Protein AF-A0A834C844-F1 (afdb_monomer)

Organism: Oryzias melastigma (NCBI:txid30732)

Structure (mmCIF, N/CA/C/O backbone):
data_AF-A0A834C844-F1
#
_entry.id   AF-A0A834C844-F1
#
loop_
_atom_site.group_PDB
_atom_site.id
_atom_site.type_symbol
_atom_site.label_atom_id
_atom_site.label_alt_id
_atom_site.label_comp_id
_atom_site.label_asym_id
_atom_site.label_entity_id
_atom_site.label_seq_id
_atom_site.pdbx_PDB_ins_code
_atom_site.Cartn_x
_atom_site.Cartn_y
_atom_site.Cartn_z
_atom_site.occupancy
_atom_site.B_iso_or_equiv
_atom_site.auth_seq_id
_atom_site.auth_comp_id
_atom_site.auth_asym_id
_atom_site.auth_atom_id
_atom_site.pdbx_PDB_model_num
ATOM 1 N N . MET A 1 1 ? -23.626 42.041 -40.140 1.00 34.84 1 MET A N 1
ATOM 2 C CA . MET A 1 1 ? -23.064 42.272 -38.793 1.00 34.84 1 MET A CA 1
ATOM 3 C C . MET A 1 1 ? -22.886 40.916 -38.136 1.00 34.84 1 MET A C 1
ATOM 5 O O . MET A 1 1 ? -23.867 40.311 -37.733 1.00 34.84 1 MET A O 1
ATOM 9 N N . LEU A 1 2 ? -21.657 40.404 -38.164 1.00 32.06 2 LEU A N 1
ATOM 10 C CA . LEU A 1 2 ? -21.242 39.168 -37.503 1.00 32.06 2 LEU A CA 1
ATOM 11 C C . LEU A 1 2 ? -20.746 39.544 -36.106 1.00 32.06 2 LEU A C 1
ATOM 13 O O . LEU A 1 2 ? -19.844 40.370 -35.993 1.00 32.06 2 LEU A O 1
ATOM 17 N N . VAL A 1 3 ? -21.334 38.960 -35.065 1.00 35.41 3 VAL A N 1
ATOM 18 C CA . VAL A 1 3 ? -20.796 39.012 -33.702 1.00 35.41 3 VAL A CA 1
ATOM 19 C C . VAL A 1 3 ? -20.240 37.621 -33.420 1.00 35.41 3 VAL A C 1
ATOM 21 O O . VAL A 1 3 ? -20.995 36.687 -33.170 1.00 35.41 3 VAL A O 1
ATOM 24 N N . PHE A 1 4 ? -18.922 37.469 -33.543 1.00 38.69 4 PHE A N 1
ATOM 25 C CA . PHE A 1 4 ? -18.212 36.265 -33.119 1.00 38.69 4 PHE A CA 1
ATOM 26 C C . PHE A 1 4 ? -17.934 36.368 -31.618 1.00 38.69 4 PHE A C 1
ATOM 28 O O . PHE A 1 4 ? -17.169 37.227 -31.183 1.00 38.69 4 PHE A O 1
ATOM 35 N N . GLY A 1 5 ? -18.569 35.497 -30.834 1.00 31.59 5 GLY A N 1
ATOM 36 C CA . GLY A 1 5 ? -18.221 35.264 -29.438 1.00 31.59 5 GLY A CA 1
ATOM 37 C C . GLY A 1 5 ? -16.927 34.460 -29.356 1.00 31.59 5 GLY A C 1
ATOM 38 O O . GLY A 1 5 ? -16.853 33.340 -29.855 1.00 31.59 5 GLY A O 1
ATOM 39 N N . TRP A 1 6 ? -15.902 35.046 -28.746 1.00 39.94 6 TRP A N 1
ATOM 40 C CA . TRP A 1 6 ? -14.700 34.337 -28.328 1.00 39.94 6 TRP A CA 1
ATOM 41 C C . TRP A 1 6 ? -14.975 33.653 -26.991 1.00 39.94 6 TRP A C 1
ATOM 43 O O . TRP A 1 6 ? -15.213 34.311 -25.983 1.00 39.94 6 TRP A O 1
ATOM 53 N N . GLY A 1 7 ? -14.949 32.328 -26.998 1.00 36.12 7 GLY A N 1
ATOM 54 C CA . GLY A 1 7 ? -15.093 31.499 -25.811 1.00 36.12 7 GLY A CA 1
ATOM 55 C C . GLY A 1 7 ? -14.538 30.116 -26.101 1.00 36.12 7 GLY A C 1
ATOM 56 O O . GLY A 1 7 ? -15.297 29.167 -26.247 1.00 36.12 7 GLY A O 1
ATOM 57 N N . LEU A 1 8 ? -13.217 30.017 -26.252 1.00 39.03 8 LEU A N 1
ATOM 58 C CA . LEU A 1 8 ? -12.520 28.743 -26.393 1.00 39.03 8 LEU A CA 1
ATOM 59 C C . LEU A 1 8 ? -11.331 28.696 -25.430 1.00 39.03 8 LEU A C 1
ATOM 61 O O . LEU A 1 8 ? -10.330 29.384 -25.603 1.00 39.03 8 LEU A O 1
ATOM 65 N N . PHE A 1 9 ? -11.514 27.842 -24.422 1.00 38.78 9 PHE A N 1
ATOM 66 C CA . PHE A 1 9 ? -10.542 26.843 -23.984 1.00 38.78 9 PHE A CA 1
ATOM 67 C C . PHE A 1 9 ? -9.168 27.342 -23.530 1.00 38.78 9 PHE A C 1
ATOM 69 O O . PHE A 1 9 ? -8.170 27.199 -24.225 1.00 38.78 9 PHE A O 1
ATOM 76 N N . TRP A 1 10 ? -9.108 27.816 -22.287 1.00 30.53 10 TRP A N 1
ATOM 77 C CA . TRP A 1 10 ? -7.884 27.792 -21.484 1.00 30.53 10 TRP A CA 1
ATOM 78 C C . TRP A 1 10 ? -8.144 26.938 -20.232 1.00 30.53 10 TRP A C 1
ATOM 80 O O . TRP A 1 10 ? -8.293 27.452 -19.128 1.00 30.53 10 TRP A O 1
ATOM 90 N N . MET A 1 11 ? -8.261 25.615 -20.407 1.00 29.19 11 MET A N 1
ATOM 91 C CA . MET A 1 11 ? -7.995 24.677 -19.311 1.00 29.19 11 MET A CA 1
ATOM 92 C C . MET A 1 11 ? -6.486 24.448 -19.288 1.00 29.19 11 MET A C 1
ATOM 94 O O . MET A 1 11 ? -5.955 23.646 -20.051 1.00 29.19 11 MET A O 1
ATOM 98 N N . PHE A 1 12 ? -5.791 25.185 -18.427 1.00 33.16 12 PHE A N 1
ATOM 99 C CA . PHE A 1 12 ? -4.442 24.819 -18.028 1.00 33.16 12 PHE A CA 1
ATOM 100 C C . PHE A 1 12 ? -4.518 23.534 -17.199 1.00 33.16 12 PHE A C 1
ATOM 102 O O . PHE A 1 12 ? -4.942 23.556 -16.044 1.00 33.16 12 PHE A O 1
ATOM 109 N N . LEU A 1 13 ? -4.101 22.414 -17.791 1.00 31.53 13 LEU A N 1
ATOM 110 C CA . LEU A 1 13 ? -3.607 21.263 -17.043 1.00 31.53 13 LEU A CA 1
ATOM 111 C C . LEU A 1 13 ? -2.372 21.734 -16.270 1.00 31.53 13 LEU A C 1
ATOM 113 O O . LEU A 1 13 ? -1.297 21.925 -16.836 1.00 31.53 13 LEU A O 1
ATOM 117 N N . SER A 1 14 ? -2.549 21.999 -14.977 1.00 28.59 14 SER A N 1
ATOM 118 C CA . SER A 1 14 ? -1.434 22.224 -14.067 1.00 28.59 14 SER A CA 1
ATOM 119 C C . SER A 1 14 ? -0.718 20.888 -13.877 1.00 28.59 14 SER A C 1
ATOM 121 O O . SER A 1 14 ? -1.161 20.035 -13.115 1.00 28.59 14 SER A O 1
ATOM 123 N N . LEU A 1 15 ? 0.364 20.682 -14.627 1.00 30.69 15 LEU A N 1
ATOM 124 C CA . LEU A 1 15 ? 1.327 19.613 -14.383 1.00 30.69 15 LEU A CA 1
ATOM 125 C C . LEU A 1 15 ? 2.107 19.980 -13.116 1.00 30.69 15 LEU A C 1
ATOM 127 O O . LEU A 1 15 ? 3.113 20.688 -13.167 1.00 30.69 15 LEU A O 1
ATOM 131 N N . THR A 1 16 ? 1.605 19.571 -11.953 1.00 35.84 16 THR A N 1
ATOM 132 C CA . THR A 1 16 ? 2.298 19.797 -10.683 1.00 35.84 16 THR A CA 1
ATOM 133 C C . THR A 1 16 ? 3.370 18.734 -10.486 1.00 35.84 16 THR A C 1
ATOM 135 O O . THR A 1 16 ? 3.067 17.558 -10.296 1.00 35.84 16 THR A O 1
ATOM 138 N N . LYS A 1 17 ? 4.635 19.159 -10.526 1.00 29.92 17 LYS A N 1
ATOM 139 C CA . LYS A 1 17 ? 5.808 18.332 -10.230 1.00 29.92 17 LYS A CA 1
ATOM 140 C C . LYS A 1 17 ? 5.919 18.158 -8.714 1.00 29.92 17 LYS A C 1
ATOM 142 O O . LYS A 1 17 ? 6.165 19.125 -8.004 1.00 29.92 17 LYS A O 1
ATOM 147 N N . SER A 1 18 ? 5.734 16.942 -8.214 1.00 38.12 18 SER A N 1
ATOM 148 C CA . SER A 1 18 ? 5.853 16.624 -6.790 1.00 38.12 18 SER A CA 1
ATOM 149 C C . SER A 1 18 ? 7.243 16.045 -6.495 1.00 38.12 18 SER A C 1
ATOM 151 O O . SER A 1 18 ? 7.538 14.930 -6.917 1.00 38.12 18 SER A O 1
ATOM 153 N N . GLY A 1 19 ? 8.102 16.771 -5.769 1.00 30.16 19 GLY A N 1
ATOM 154 C CA . GLY A 1 19 ? 9.374 16.245 -5.248 1.00 30.16 19 GLY A CA 1
ATOM 155 C C . GLY A 1 19 ? 9.212 15.796 -3.797 1.00 30.16 19 GLY A C 1
ATOM 156 O O . GLY A 1 19 ? 8.871 16.631 -2.968 1.00 30.16 19 GLY A O 1
ATOM 157 N N . TRP A 1 20 ? 9.397 14.503 -3.503 1.00 43.25 20 TRP A N 1
ATOM 158 C CA . TRP A 1 20 ? 9.151 13.893 -2.183 1.00 43.25 20 TRP A CA 1
ATOM 159 C C . TRP A 1 20 ? 10.211 12.846 -1.841 1.00 43.25 20 TRP A C 1
ATOM 161 O O . TRP A 1 20 ? 10.722 12.173 -2.733 1.00 43.25 20 TRP A O 1
ATOM 171 N N . SE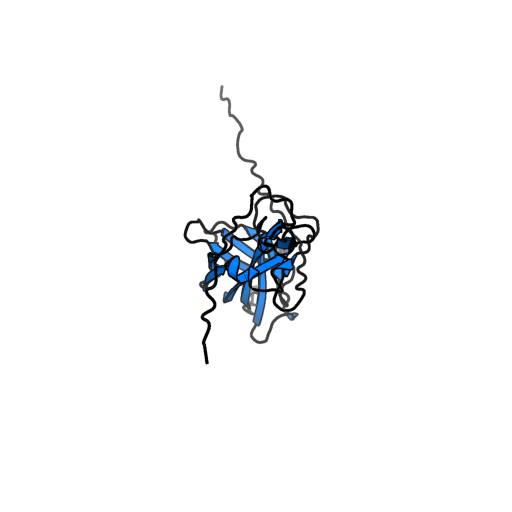R A 1 21 ? 10.506 12.679 -0.548 1.00 40.66 21 SER A N 1
ATOM 172 C CA . SER A 1 21 ? 11.433 11.667 -0.025 1.00 40.66 21 SER A CA 1
ATOM 173 C C . SER A 1 21 ? 10.688 10.658 0.855 1.00 40.66 21 SER A C 1
ATOM 175 O O . SER A 1 21 ? 9.845 11.045 1.665 1.00 40.66 21 SER A O 1
ATOM 177 N N . VAL A 1 22 ? 10.994 9.365 0.704 1.00 45.28 22 VAL A N 1
ATOM 178 C CA . VAL A 1 22 ? 10.437 8.275 1.524 1.00 45.28 22 VAL A CA 1
ATOM 179 C C . VAL A 1 22 ? 11.516 7.773 2.475 1.00 45.28 22 VAL A C 1
ATOM 181 O O . VAL A 1 22 ? 12.526 7.225 2.038 1.00 45.28 22 VAL A O 1
ATOM 184 N N . GLU A 1 23 ? 11.280 7.903 3.779 1.00 42.94 23 GLU A N 1
ATOM 185 C CA . GLU A 1 23 ? 12.082 7.231 4.800 1.00 42.94 23 GLU A CA 1
ATOM 186 C C . GLU A 1 23 ? 11.337 5.980 5.277 1.00 42.94 23 GLU A C 1
ATOM 188 O O . GLU A 1 23 ? 10.377 6.038 6.047 1.00 42.94 23 GLU A O 1
ATOM 193 N N . VAL A 1 24 ? 11.780 4.814 4.806 1.00 41.28 24 VAL A N 1
ATOM 194 C CA . VAL A 1 24 ? 11.286 3.525 5.301 1.00 41.28 24 VAL A CA 1
ATOM 195 C C . VAL A 1 24 ? 11.918 3.278 6.671 1.00 41.28 24 VAL A C 1
ATOM 197 O O . VAL A 1 24 ? 13.094 2.925 6.755 1.00 41.28 24 VAL A O 1
ATOM 200 N N . SER A 1 25 ? 11.157 3.482 7.748 1.00 38.12 25 SER A N 1
ATOM 201 C CA . SER A 1 25 ? 11.620 3.222 9.116 1.00 38.12 25 SER A CA 1
ATOM 202 C C . SER A 1 25 ? 10.910 2.020 9.736 1.00 38.12 25 SER A C 1
ATOM 204 O O . SER A 1 25 ? 9.695 1.886 9.641 1.00 38.12 25 SER A O 1
ATOM 206 N N . ASP A 1 26 ? 11.727 1.185 10.379 1.00 41.09 26 ASP A N 1
ATOM 207 C CA . ASP A 1 26 ? 11.488 -0.164 10.894 1.00 41.09 26 ASP A CA 1
ATOM 208 C C . ASP A 1 26 ? 11.025 -1.199 9.859 1.00 41.09 26 ASP A C 1
ATOM 210 O O . ASP A 1 26 ? 9.971 -1.108 9.232 1.00 41.09 26 ASP A O 1
ATOM 214 N N . LYS A 1 27 ? 11.857 -2.233 9.686 1.00 48.88 27 LYS A N 1
ATOM 215 C CA . LYS A 1 27 ? 11.656 -3.321 8.724 1.00 48.88 27 LYS A CA 1
ATOM 216 C C . LYS A 1 27 ? 10.260 -3.945 8.900 1.00 48.88 27 LYS A C 1
ATOM 218 O O . LYS A 1 27 ? 10.063 -4.772 9.783 1.00 48.88 27 LYS A O 1
ATOM 223 N N . ASN A 1 28 ? 9.359 -3.586 7.983 1.00 56.66 28 ASN A N 1
ATOM 224 C CA . ASN A 1 28 ? 8.125 -4.267 7.561 1.00 56.66 28 ASN A CA 1
ATOM 225 C C . ASN A 1 28 ? 6.769 -3.845 8.146 1.00 56.66 28 ASN A C 1
ATOM 227 O O . ASN A 1 28 ? 5.777 -4.389 7.668 1.00 56.66 28 ASN A O 1
ATOM 231 N N . GLU A 1 29 ? 6.654 -2.905 9.088 1.00 70.94 29 GLU A N 1
ATOM 232 C CA . GLU A 1 29 ? 5.346 -2.696 9.750 1.00 70.94 29 GLU A CA 1
ATOM 233 C C . GLU A 1 29 ? 4.621 -1.397 9.368 1.00 70.94 29 GLU A C 1
ATOM 235 O O . GLU A 1 29 ? 3.418 -1.432 9.113 1.00 70.94 29 GLU A O 1
ATOM 240 N N . VAL A 1 30 ? 5.322 -0.261 9.289 1.00 81.50 30 VAL A N 1
ATOM 241 C CA . VAL A 1 30 ? 4.714 1.048 8.991 1.00 81.50 30 VAL A CA 1
ATOM 242 C C . VAL A 1 30 ? 5.615 1.839 8.050 1.00 81.50 30 VAL A C 1
ATOM 244 O O . VAL A 1 30 ? 6.832 1.839 8.205 1.00 81.50 30 VAL A O 1
ATOM 247 N N . ILE A 1 31 ? 5.024 2.533 7.080 1.00 84.88 31 ILE A N 1
ATOM 248 C CA . ILE A 1 31 ? 5.741 3.449 6.188 1.00 84.88 31 ILE A CA 1
ATOM 249 C C . ILE A 1 31 ? 5.526 4.878 6.681 1.00 84.88 31 ILE A C 1
ATOM 251 O O . ILE A 1 31 ? 4.389 5.319 6.843 1.00 84.88 31 ILE A O 1
ATOM 255 N N . TRP A 1 32 ? 6.613 5.614 6.897 1.00 82.50 32 TRP A N 1
ATOM 256 C CA . TRP A 1 32 ? 6.546 7.027 7.254 1.00 82.50 32 TRP A CA 1
ATOM 257 C C . TRP A 1 32 ? 6.705 7.889 6.008 1.00 82.50 32 TRP A C 1
ATOM 259 O O . TRP A 1 32 ? 7.713 7.822 5.305 1.00 82.50 32 TRP A O 1
ATOM 269 N N . LEU A 1 33 ? 5.695 8.709 5.739 1.00 78.31 33 LEU A N 1
ATOM 270 C CA . LEU A 1 33 ? 5.693 9.647 4.626 1.00 78.31 33 LEU A CA 1
ATOM 271 C C . LEU A 1 33 ? 6.141 11.018 5.143 1.00 78.31 33 LEU A C 1
ATOM 273 O O . LEU A 1 33 ? 5.549 11.564 6.078 1.00 78.31 33 LEU A O 1
ATOM 277 N N . GLN A 1 34 ? 7.205 11.569 4.553 1.00 68.62 34 GLN A N 1
ATOM 278 C CA . GLN A 1 34 ? 7.660 12.928 4.836 1.00 68.62 34 GLN A CA 1
ATOM 279 C C . GLN A 1 34 ? 7.150 13.876 3.757 1.00 68.62 34 GLN A C 1
ATOM 281 O O . GLN A 1 34 ? 7.417 13.699 2.572 1.00 68.62 34 GLN A O 1
ATOM 286 N N . ASN A 1 35 ? 6.419 14.896 4.196 1.00 58.12 35 ASN A N 1
ATOM 287 C CA . ASN A 1 35 ? 5.902 15.938 3.330 1.00 58.12 35 ASN A CA 1
ATOM 288 C C . ASN A 1 35 ? 6.940 17.043 3.151 1.00 58.12 35 ASN A C 1
ATOM 290 O O . ASN A 1 35 ? 7.283 17.754 4.097 1.00 58.12 35 ASN A O 1
ATOM 294 N N . THR A 1 36 ? 7.454 17.180 1.937 1.00 46.97 36 THR A N 1
ATOM 295 C CA . THR A 1 36 ? 8.332 18.274 1.522 1.00 46.97 36 THR A CA 1
ATOM 296 C C . THR A 1 36 ? 7.486 19.383 0.908 1.00 46.97 36 THR A C 1
ATOM 298 O O . THR A 1 36 ? 7.488 19.537 -0.299 1.00 46.97 36 THR A O 1
ATOM 301 N N . ASN A 1 37 ? 6.741 20.111 1.748 1.00 40.62 37 ASN A N 1
ATOM 302 C CA . ASN A 1 37 ? 6.076 21.420 1.560 1.00 40.62 37 ASN A CA 1
ATOM 303 C C . ASN A 1 37 ? 5.337 21.784 0.243 1.00 40.62 37 ASN A C 1
ATOM 305 O O . ASN A 1 37 ? 4.718 22.842 0.216 1.00 40.62 37 ASN A O 1
ATOM 309 N N . ASP A 1 38 ? 5.287 20.934 -0.780 1.00 41.88 38 ASP A N 1
ATOM 310 C CA . ASP A 1 38 ? 4.754 21.245 -2.113 1.00 41.88 38 ASP A CA 1
ATOM 311 C C . ASP A 1 38 ? 3.723 20.191 -2.583 1.00 41.88 38 ASP A C 1
ATOM 313 O O . ASP A 1 38 ? 3.673 19.801 -3.751 1.00 41.88 38 ASP A O 1
ATOM 317 N N . ALA A 1 39 ? 2.872 19.700 -1.672 1.00 40.97 39 ALA A N 1
ATOM 318 C CA . ALA A 1 39 ? 1.704 18.885 -2.033 1.00 40.97 39 ALA A CA 1
ATOM 319 C C . ALA A 1 39 ? 0.533 19.762 -2.480 1.00 40.97 39 ALA A C 1
ATOM 321 O O . ALA A 1 39 ? 0.103 20.618 -1.700 1.00 40.97 39 ALA A O 1
ATOM 322 N N . PRO A 1 40 ? -0.090 19.503 -3.642 1.00 39.06 40 PRO A N 1
ATOM 323 C CA . PRO A 1 40 ? -1.399 20.061 -3.928 1.00 39.06 40 PRO A CA 1
ATOM 324 C C . PRO A 1 40 ? -2.411 19.488 -2.931 1.00 39.06 40 PRO A C 1
ATOM 326 O O . PRO A 1 40 ? -2.577 18.277 -2.808 1.00 39.06 40 PRO A O 1
ATOM 329 N N . THR A 1 41 ? -3.136 20.366 -2.246 1.00 36.97 41 THR A N 1
ATOM 330 C CA . THR A 1 41 ? -4.272 20.088 -1.349 1.00 36.97 41 THR A CA 1
ATOM 331 C C . THR A 1 41 ? -5.531 19.622 -2.104 1.00 36.97 41 THR A C 1
ATOM 333 O O . THR A 1 41 ? -6.658 19.957 -1.746 1.00 36.97 41 THR A O 1
ATOM 336 N N . GLY A 1 42 ? -5.351 18.841 -3.170 1.00 37.72 42 GLY A N 1
ATOM 337 C CA . GLY A 1 42 ? -6.415 18.253 -3.975 1.00 37.72 42 GLY A CA 1
ATOM 338 C C . GLY A 1 42 ? -6.535 16.752 -3.733 1.00 37.72 42 GLY A C 1
ATOM 339 O O . GLY A 1 42 ? -5.572 16.092 -3.368 1.00 37.72 42 GLY A O 1
ATOM 340 N N . SER A 1 43 ? -7.726 16.210 -3.967 1.00 42.62 43 SER A N 1
ATOM 341 C CA . SER A 1 43 ? -8.138 14.798 -3.866 1.00 42.62 43 SER A CA 1
ATOM 342 C C . SER A 1 43 ? -7.328 13.779 -4.710 1.00 42.62 43 SER A C 1
ATOM 344 O O . SER A 1 43 ? -7.805 12.669 -4.945 1.00 42.62 43 SER A O 1
ATOM 346 N N . ALA A 1 44 ? -6.146 14.130 -5.215 1.00 59.69 44 ALA A N 1
ATOM 347 C CA . ALA A 1 44 ? -5.347 13.273 -6.079 1.00 59.69 44 ALA A CA 1
ATOM 348 C C . ALA A 1 44 ? -4.503 12.292 -5.252 1.00 59.69 44 ALA A C 1
ATOM 350 O O . ALA A 1 44 ? -3.855 12.665 -4.275 1.00 59.69 44 ALA A O 1
ATOM 351 N N . ALA A 1 45 ? -4.508 11.026 -5.661 1.00 69.00 45 ALA A N 1
ATOM 352 C CA . ALA A 1 45 ? -3.633 10.001 -5.111 1.00 69.00 45 ALA A CA 1
ATOM 353 C C . ALA A 1 45 ? -2.165 10.380 -5.351 1.00 69.00 45 ALA A C 1
ATOM 355 O O . ALA A 1 45 ? -1.773 10.582 -6.503 1.00 69.00 45 ALA A O 1
ATOM 356 N N . VAL A 1 46 ? -1.345 10.426 -4.302 1.00 75.50 46 VAL A N 1
ATOM 357 C CA . VAL A 1 46 ? 0.095 10.696 -4.432 1.00 75.50 46 VAL A CA 1
ATOM 358 C C . VAL A 1 46 ? 0.826 9.372 -4.637 1.00 75.50 46 VAL A C 1
ATOM 360 O O . VAL A 1 46 ? 0.564 8.412 -3.910 1.00 75.50 46 VAL A O 1
ATOM 363 N N . LEU A 1 47 ? 1.708 9.314 -5.641 1.00 80.06 47 LEU A N 1
ATOM 364 C CA . LEU A 1 47 ? 2.604 8.182 -5.889 1.00 80.06 47 LEU A CA 1
ATOM 365 C C . LEU A 1 47 ? 4.033 8.585 -5.523 1.00 80.06 47 LEU A C 1
ATOM 367 O O . LEU A 1 47 ? 4.572 9.535 -6.086 1.00 80.06 47 LEU A O 1
ATOM 371 N N . TRP A 1 48 ? 4.650 7.829 -4.623 1.00 81.44 48 TRP A N 1
ATOM 372 C CA . TRP A 1 48 ? 6.087 7.879 -4.369 1.00 81.44 48 TRP A CA 1
ATOM 373 C C . TRP A 1 48 ? 6.766 6.715 -5.058 1.00 81.44 48 TRP A C 1
ATOM 375 O O . TRP A 1 48 ? 6.195 5.629 -5.115 1.00 81.44 48 TRP A O 1
ATOM 385 N N . CYS A 1 49 ? 7.988 6.920 -5.530 1.00 85.06 49 CYS A N 1
ATOM 386 C CA . CYS A 1 49 ? 8.782 5.870 -6.144 1.00 85.06 49 CYS A CA 1
ATOM 387 C C . CYS A 1 49 ? 10.258 6.007 -5.773 1.00 85.06 49 CYS A C 1
ATOM 389 O O . CYS A 1 49 ? 10.791 7.110 -5.655 1.00 85.06 49 CYS A O 1
ATOM 391 N N . SER A 1 50 ? 10.915 4.872 -5.557 1.00 85.06 50 SER A N 1
ATOM 392 C CA . SER A 1 50 ? 12.337 4.794 -5.243 1.00 85.06 50 SER A CA 1
ATOM 393 C C . SER A 1 50 ? 12.940 3.496 -5.775 1.00 85.06 50 SER A C 1
ATOM 395 O O . SER A 1 50 ? 12.257 2.485 -5.930 1.00 85.06 50 SER A O 1
ATOM 397 N N . GLY A 1 51 ? 14.235 3.521 -6.064 1.00 84.81 51 GLY A N 1
ATOM 398 C CA . GLY A 1 51 ? 15.004 2.337 -6.428 1.00 84.81 51 GLY A CA 1
ATOM 399 C C . GLY A 1 51 ? 16.459 2.700 -6.721 1.00 84.81 51 GLY A C 1
ATOM 400 O O . GLY A 1 51 ? 16.769 3.871 -6.943 1.00 84.81 51 GLY A O 1
ATOM 401 N N . PRO A 1 52 ? 17.378 1.723 -6.694 1.00 81.19 52 PRO A N 1
ATOM 402 C CA . PRO A 1 52 ? 18.815 1.980 -6.769 1.00 81.19 52 PRO A CA 1
ATOM 403 C C . PRO A 1 52 ? 19.260 2.530 -8.131 1.00 81.19 52 PRO A C 1
ATOM 405 O O . PRO A 1 52 ? 20.231 3.282 -8.192 1.00 81.19 52 PRO A O 1
ATOM 408 N N . ALA A 1 53 ? 18.552 2.181 -9.210 1.00 80.25 53 ALA A N 1
ATOM 409 C CA . ALA A 1 53 ? 18.846 2.650 -10.566 1.00 80.25 53 ALA A CA 1
ATOM 410 C C . ALA A 1 53 ? 17.964 3.822 -11.017 1.00 80.25 53 ALA A C 1
ATOM 412 O O . ALA A 1 53 ? 17.984 4.160 -12.197 1.00 80.25 53 ALA A O 1
ATOM 413 N N . LEU A 1 54 ? 17.186 4.426 -10.115 1.00 80.50 54 LEU A N 1
ATOM 414 C CA . LEU A 1 54 ? 16.289 5.526 -10.452 1.00 80.50 54 LEU A CA 1
ATOM 415 C C . LEU A 1 54 ? 16.855 6.851 -9.949 1.00 80.50 54 LEU A C 1
ATOM 417 O O . LEU A 1 54 ? 17.178 7.000 -8.770 1.00 80.50 54 LEU A O 1
ATOM 421 N N . SER A 1 55 ? 16.918 7.837 -10.836 1.00 78.81 55 SER A N 1
ATOM 422 C CA . SER A 1 55 ? 17.029 9.250 -10.484 1.00 78.81 55 SER A CA 1
ATOM 423 C C . SER A 1 55 ? 15.779 9.994 -10.957 1.00 78.81 55 SER A C 1
ATOM 425 O O . SER A 1 55 ? 15.163 9.633 -11.952 1.00 78.81 55 SER A O 1
ATOM 427 N N . GLU A 1 56 ? 15.368 11.020 -10.208 1.00 78.19 56 GLU A N 1
ATOM 428 C CA . GLU A 1 56 ? 14.239 11.896 -10.572 1.00 78.19 56 GLU A CA 1
ATOM 429 C C . GLU A 1 56 ? 12.931 11.164 -10.930 1.00 78.19 56 GLU A C 1
ATOM 431 O O . GLU A 1 56 ? 12.306 11.441 -11.951 1.00 78.19 56 GLU A O 1
ATOM 436 N N . CYS A 1 57 ? 12.500 10.233 -10.077 1.00 81.25 57 CYS A N 1
ATOM 437 C CA . CYS A 1 57 ? 11.256 9.510 -10.308 1.00 81.25 57 CYS A CA 1
ATOM 438 C C . CYS A 1 57 ? 10.029 10.401 -10.056 1.00 81.25 57 CYS A C 1
ATOM 440 O O . CYS A 1 57 ? 9.875 11.004 -8.992 1.00 81.25 57 CYS A O 1
ATOM 442 N N . THR A 1 58 ? 9.159 10.486 -11.057 1.00 81.06 58 THR A N 1
ATOM 443 C CA . THR A 1 58 ? 7.953 11.311 -11.071 1.00 81.06 58 THR A CA 1
ATOM 444 C C . THR A 1 58 ? 6.772 10.510 -11.583 1.00 81.06 58 THR A C 1
ATOM 446 O O . THR A 1 58 ? 6.924 9.558 -12.342 1.00 81.06 58 THR A O 1
ATOM 449 N N . ALA A 1 59 ? 5.577 10.887 -11.144 1.00 81.50 59 ALA A N 1
ATOM 450 C CA . ALA A 1 59 ? 4.371 10.164 -11.481 1.00 81.50 59 ALA A CA 1
ATOM 451 C C . ALA A 1 59 ? 3.211 11.114 -11.712 1.00 81.50 59 ALA A C 1
ATOM 453 O O . ALA A 1 59 ? 3.021 12.064 -10.951 1.00 81.50 59 ALA A O 1
ATOM 454 N N . TYR A 1 60 ? 2.419 10.832 -12.734 1.00 81.06 60 TYR A N 1
ATOM 455 C CA . TYR A 1 60 ? 1.270 11.647 -13.095 1.00 81.06 60 TYR A CA 1
ATOM 456 C C . TYR A 1 60 ? 0.091 10.776 -13.503 1.00 81.06 60 TYR A C 1
ATOM 458 O O . TYR A 1 60 ? 0.260 9.646 -13.962 1.00 81.06 60 TYR A O 1
ATOM 466 N N . ASP A 1 61 ? -1.112 11.301 -13.284 1.00 82.00 61 ASP A N 1
ATOM 467 C CA . ASP A 1 61 ? -2.339 10.628 -13.690 1.00 82.00 61 ASP A CA 1
ATOM 468 C C . ASP A 1 61 ? -2.408 10.569 -15.218 1.00 82.00 61 ASP A C 1
ATOM 470 O O . ASP A 1 61 ? -2.166 11.564 -15.906 1.00 82.00 61 ASP A O 1
ATOM 474 N N . GLU A 1 62 ? -2.738 9.396 -15.749 1.00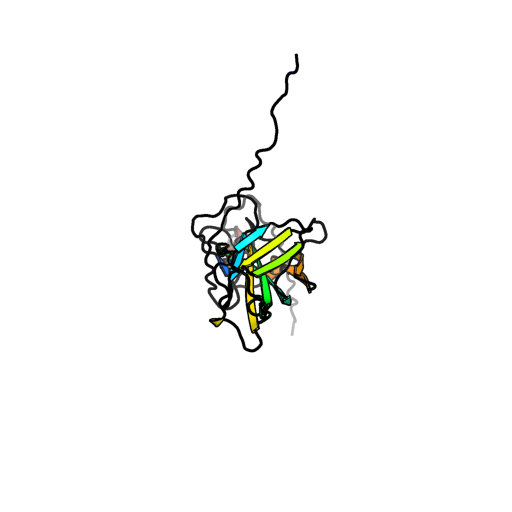 76.69 62 GLU A N 1
ATOM 475 C CA . GLU A 1 62 ? -2.774 9.145 -17.185 1.00 76.69 62 GLU A CA 1
ATOM 476 C C . GLU A 1 62 ? -4.112 8.524 -17.595 1.00 76.69 62 GLU A C 1
ATOM 478 O O . GLU A 1 62 ? -4.678 7.673 -16.901 1.00 76.69 62 GLU A O 1
ATOM 483 N N . ILE A 1 63 ? -4.637 8.956 -18.744 1.00 70.94 63 ILE A N 1
ATOM 484 C CA . ILE A 1 63 ? -5.860 8.389 -19.314 1.00 70.94 63 ILE A CA 1
ATOM 485 C C . ILE A 1 63 ? -5.532 7.004 -19.887 1.00 70.94 63 ILE A C 1
ATOM 487 O O . ILE A 1 63 ? -4.501 6.857 -20.537 1.00 70.94 63 ILE A O 1
ATOM 491 N N . PRO A 1 64 ? -6.407 5.991 -19.748 1.00 62.78 64 PRO A N 1
ATOM 492 C CA . PRO A 1 64 ? -6.060 4.618 -20.081 1.00 62.78 64 PRO A CA 1
ATOM 493 C C . PRO A 1 64 ? -5.704 4.254 -21.540 1.00 62.78 64 PRO A C 1
ATOM 495 O O . PRO A 1 64 ? -5.597 3.062 -21.832 1.00 62.78 64 PRO A O 1
ATOM 498 N N . VAL A 1 65 ? -5.556 5.219 -22.448 1.00 60.44 65 VAL A N 1
ATOM 499 C CA . VAL A 1 65 ? -5.604 5.042 -23.912 1.00 60.44 65 VAL A CA 1
ATOM 500 C C . VAL A 1 65 ? -4.282 5.410 -24.610 1.00 60.44 65 VAL A C 1
ATOM 502 O O . VAL A 1 65 ? -4.170 5.239 -25.817 1.00 60.44 65 VAL A O 1
ATOM 505 N N . THR A 1 66 ? -3.275 5.911 -23.895 1.00 55.31 66 THR A N 1
ATOM 506 C CA . THR A 1 66 ? -1.974 6.273 -24.483 1.00 55.31 66 THR A CA 1
ATOM 507 C C . THR A 1 66 ? -1.036 5.070 -24.606 1.00 55.31 66 THR A C 1
ATOM 509 O O . THR A 1 66 ? -0.895 4.285 -23.667 1.00 55.31 66 THR A O 1
ATOM 512 N N . ASP A 1 67 ? -0.422 4.938 -25.787 1.00 55.03 67 ASP A N 1
ATOM 513 C CA . ASP A 1 67 ? 0.640 3.976 -26.099 1.00 55.03 67 ASP A CA 1
ATOM 514 C C . ASP A 1 67 ? 2.015 4.513 -25.675 1.00 55.03 67 ASP A C 1
ATOM 516 O O . ASP A 1 67 ? 2.279 5.714 -25.781 1.00 55.03 67 ASP A O 1
ATOM 520 N N . GLY A 1 68 ? 2.904 3.590 -25.288 1.00 60.41 68 GLY A N 1
ATOM 521 C CA . GLY A 1 68 ? 4.349 3.820 -25.224 1.00 60.41 68 GLY A CA 1
ATOM 522 C C . GLY A 1 68 ? 4.997 3.558 -23.866 1.00 60.41 68 GLY A C 1
ATOM 523 O O . GLY A 1 68 ? 5.702 4.431 -23.368 1.00 60.41 68 GLY A O 1
ATOM 524 N N . ASP A 1 69 ? 4.795 2.373 -23.277 1.00 66.94 69 ASP A N 1
ATOM 525 C CA . ASP A 1 69 ? 5.710 1.904 -22.229 1.00 66.94 69 ASP A CA 1
ATOM 526 C C . ASP A 1 69 ? 7.088 1.686 -22.869 1.00 66.94 69 ASP A C 1
ATOM 528 O O . ASP A 1 69 ? 7.209 1.009 -23.892 1.00 66.94 69 ASP A O 1
ATOM 532 N N . THR A 1 70 ? 8.131 2.279 -22.294 1.00 71.00 70 THR A N 1
ATOM 533 C CA . THR A 1 70 ? 9.497 2.164 -22.822 1.00 71.00 70 THR A CA 1
ATOM 534 C C . THR A 1 70 ? 10.303 1.069 -22.127 1.00 71.00 70 THR A C 1
ATOM 536 O O . THR A 1 70 ? 11.380 0.716 -22.611 1.00 71.00 70 THR A O 1
ATOM 539 N N . ILE A 1 71 ? 9.761 0.520 -21.033 1.00 78.25 71 ILE A N 1
ATOM 540 C CA . ILE A 1 71 ? 10.378 -0.496 -20.180 1.00 78.25 71 ILE A CA 1
ATOM 541 C C . ILE A 1 71 ? 9.497 -1.734 -20.027 1.00 78.25 71 ILE A C 1
ATOM 543 O O . ILE A 1 71 ? 8.283 -1.660 -19.811 1.00 78.25 71 ILE A O 1
ATOM 547 N N . ASP A 1 72 ? 10.167 -2.884 -20.003 1.00 81.56 72 ASP A N 1
ATOM 548 C CA . ASP A 1 72 ? 9.556 -4.170 -19.711 1.00 81.56 72 ASP A CA 1
ATOM 549 C C . ASP A 1 72 ? 9.476 -4.416 -18.200 1.00 81.56 72 ASP A C 1
ATOM 551 O O . ASP A 1 72 ? 10.482 -4.474 -17.483 1.00 81.56 72 ASP A O 1
ATOM 555 N N . VAL A 1 73 ? 8.254 -4.611 -17.701 1.00 85.56 73 VAL A N 1
ATOM 556 C CA . VAL A 1 73 ? 8.019 -5.064 -16.326 1.00 85.56 73 VAL A CA 1
ATOM 557 C C . VAL A 1 73 ? 8.188 -6.579 -16.302 1.00 85.56 73 VAL A C 1
ATOM 559 O O . VAL A 1 73 ? 7.499 -7.290 -17.018 1.00 85.56 73 VAL A O 1
ATOM 562 N N . MET A 1 74 ? 9.093 -7.101 -15.477 1.00 87.56 74 MET A N 1
ATOM 563 C CA . MET A 1 74 ? 9.321 -8.548 -15.345 1.00 87.56 74 MET A CA 1
ATOM 564 C C . MET A 1 74 ? 8.524 -9.180 -14.208 1.00 87.56 74 MET A C 1
ATOM 566 O O . MET A 1 74 ? 8.238 -10.378 -14.218 1.00 87.56 74 MET A O 1
ATOM 570 N N . LYS A 1 75 ? 8.247 -8.393 -13.169 1.00 90.06 75 LYS A N 1
ATOM 571 C CA . LYS A 1 75 ? 7.574 -8.850 -11.958 1.00 90.06 75 LYS A CA 1
ATOM 572 C C . LYS A 1 75 ? 6.819 -7.697 -11.330 1.00 90.06 75 LYS A C 1
ATOM 574 O O . LYS A 1 75 ? 7.343 -6.589 -11.277 1.00 90.06 75 LYS A O 1
ATOM 579 N N . LEU A 1 76 ? 5.640 -7.995 -10.797 1.00 91.75 76 LEU A N 1
ATOM 580 C CA . LEU A 1 76 ? 4.803 -7.060 -10.061 1.00 91.75 76 LEU A CA 1
ATOM 581 C C . LEU A 1 76 ? 4.316 -7.731 -8.775 1.00 91.75 76 LEU A C 1
ATOM 583 O O . LEU A 1 76 ? 3.750 -8.821 -8.825 1.00 91.75 76 LEU A O 1
ATOM 587 N N . ASN A 1 77 ? 4.560 -7.087 -7.638 1.00 93.62 77 ASN A N 1
ATOM 588 C CA . ASN A 1 77 ? 4.097 -7.510 -6.323 1.00 93.62 77 ASN A CA 1
ATOM 589 C C . ASN A 1 77 ? 3.503 -6.314 -5.587 1.00 93.62 77 ASN A C 1
ATOM 591 O O . ASN A 1 77 ? 4.207 -5.344 -5.324 1.00 93.62 77 ASN A O 1
ATOM 595 N N . SER A 1 78 ? 2.247 -6.423 -5.189 1.00 94.38 78 SER A N 1
ATOM 596 C CA . SER A 1 78 ? 1.503 -5.370 -4.515 1.00 94.38 78 SER A CA 1
ATOM 597 C C . SER A 1 78 ? 0.979 -5.865 -3.172 1.00 94.38 78 SER A C 1
ATOM 599 O O . SER A 1 78 ? 0.482 -6.990 -3.073 1.00 94.38 78 SER A O 1
ATOM 601 N N . ASP A 1 79 ? 1.078 -5.028 -2.147 1.00 94.69 79 ASP A N 1
ATOM 602 C CA . ASP A 1 79 ? 0.559 -5.266 -0.803 1.00 94.69 79 ASP A CA 1
ATOM 603 C C . ASP A 1 79 ? 0.017 -3.970 -0.188 1.00 94.69 79 ASP A C 1
ATOM 605 O O . ASP A 1 79 ? 0.394 -2.865 -0.569 1.00 94.69 79 ASP A O 1
ATOM 609 N N . PHE A 1 80 ? -0.898 -4.094 0.773 1.00 93.19 80 PHE A N 1
ATOM 610 C CA . PHE A 1 80 ? -1.334 -2.949 1.568 1.00 93.19 80 PHE A CA 1
ATOM 611 C C . PHE A 1 80 ? -0.497 -2.841 2.834 1.00 93.19 80 PHE A C 1
ATOM 613 O O . PHE A 1 80 ? -0.266 -3.836 3.523 1.00 93.19 80 PHE A O 1
ATOM 620 N N . ARG A 1 81 ? -0.094 -1.617 3.174 1.00 91.50 81 ARG A N 1
ATOM 621 C CA . ARG A 1 81 ? 0.610 -1.313 4.424 1.00 91.50 81 ARG A CA 1
ATOM 622 C C . ARG A 1 81 ? 0.009 -0.108 5.112 1.00 91.50 81 ARG A C 1
ATOM 624 O O . ARG A 1 81 ? -0.711 0.675 4.500 1.00 91.50 81 ARG A O 1
ATOM 631 N N . LEU A 1 82 ? 0.317 0.042 6.394 1.00 90.25 82 LEU A N 1
ATOM 632 C CA . LEU A 1 82 ? -0.041 1.242 7.126 1.00 90.25 82 LEU A CA 1
ATOM 633 C C . LEU A 1 82 ? 0.974 2.344 6.802 1.00 90.25 82 LEU A C 1
ATOM 635 O O . LEU A 1 82 ? 2.167 2.190 7.062 1.00 90.25 82 LEU A O 1
ATOM 639 N N . CYS A 1 83 ? 0.495 3.445 6.236 1.00 89.56 83 CYS A N 1
ATOM 640 C CA . CYS A 1 83 ? 1.271 4.652 6.008 1.00 89.56 83 CYS A CA 1
ATOM 641 C C . CYS A 1 83 ? 0.875 5.722 7.027 1.00 89.56 83 CYS A C 1
ATOM 643 O O . CYS A 1 83 ? -0.307 6.003 7.225 1.00 89.56 83 CYS A O 1
ATOM 645 N N . CYS A 1 84 ? 1.870 6.345 7.647 1.00 86.75 84 CYS A N 1
ATOM 646 C CA . CYS A 1 84 ? 1.695 7.422 8.608 1.00 86.75 84 CYS A CA 1
ATOM 647 C C . CYS A 1 84 ? 2.389 8.687 8.100 1.00 86.75 84 CYS A C 1
ATOM 649 O O . CYS A 1 84 ? 3.554 8.655 7.702 1.00 86.75 84 CYS A O 1
ATOM 651 N N . GLU A 1 85 ? 1.691 9.817 8.161 1.00 83.12 85 GLU A N 1
ATOM 652 C CA . GLU A 1 85 ? 2.262 11.137 7.897 1.00 83.12 85 GLU A CA 1
ATOM 653 C C . GLU A 1 85 ? 2.331 11.918 9.212 1.00 83.12 85 GLU A C 1
ATOM 655 O O . GLU A 1 85 ? 1.458 11.814 10.077 1.00 83.12 85 GLU A O 1
ATOM 660 N N . LYS A 1 86 ? 3.392 12.706 9.395 1.00 79.19 86 LYS A N 1
ATOM 661 C CA . LYS A 1 86 ? 3.560 13.488 10.621 1.00 79.19 86 LYS A CA 1
ATOM 662 C C . LYS A 1 86 ? 2.398 14.473 10.788 1.00 79.19 86 LYS A C 1
ATOM 664 O O . LYS A 1 86 ? 2.192 15.343 9.950 1.00 79.19 86 LYS A O 1
ATOM 669 N N . GLY A 1 87 ? 1.684 14.367 11.909 1.00 72.69 87 GLY A N 1
ATOM 670 C CA . GLY A 1 87 ? 0.549 15.241 12.219 1.00 72.69 87 GLY A CA 1
ATOM 671 C C . GLY A 1 87 ? -0.762 14.853 11.531 1.00 72.69 87 GLY A C 1
ATOM 672 O O . GLY A 1 87 ? -1.713 15.627 11.596 1.00 72.69 87 GLY A O 1
ATOM 673 N N . ARG A 1 88 ? -0.831 13.677 10.894 1.00 77.00 88 ARG A N 1
ATOM 674 C CA . ARG A 1 88 ? -2.069 13.099 10.360 1.00 77.00 88 ARG A CA 1
ATOM 675 C C . ARG A 1 88 ? -2.278 11.689 10.895 1.00 77.00 88 ARG A C 1
ATOM 677 O O . ARG A 1 88 ? -1.340 11.040 11.358 1.00 77.00 88 ARG A O 1
ATOM 684 N N . GLU A 1 89 ? -3.521 11.232 10.831 1.00 82.19 89 GLU A N 1
ATOM 685 C CA . GLU A 1 89 ? -3.855 9.848 11.143 1.00 82.19 89 GLU A CA 1
ATOM 686 C C . GLU A 1 89 ? -3.228 8.901 10.121 1.00 82.19 89 GLU A C 1
ATOM 688 O O . GLU A 1 89 ? -3.098 9.222 8.936 1.00 82.19 89 GLU A O 1
ATOM 693 N N . CYS A 1 90 ? -2.817 7.730 10.598 1.00 88.50 90 CYS A N 1
ATOM 694 C CA . CYS A 1 90 ? -2.303 6.691 9.726 1.00 88.50 90 CYS A CA 1
ATOM 695 C C . CYS A 1 90 ? -3.449 6.056 8.935 1.00 88.50 90 CYS A C 1
ATOM 697 O O . CYS A 1 90 ? -4.526 5.806 9.474 1.00 88.50 90 CYS A O 1
ATOM 699 N N . GLY A 1 91 ? -3.194 5.740 7.671 1.00 90.19 91 GLY A N 1
ATOM 700 C CA . GLY A 1 91 ? -4.151 5.094 6.779 1.00 90.19 91 GLY A CA 1
ATOM 701 C C . GLY A 1 91 ? -3.491 3.989 5.969 1.00 90.19 91 GLY A C 1
ATOM 702 O O . GLY A 1 91 ? -2.264 3.894 5.906 1.00 90.19 91 GLY A O 1
ATOM 703 N N . LEU A 1 92 ? -4.294 3.127 5.346 1.00 92.00 92 LEU A N 1
ATOM 704 C CA . LEU A 1 92 ? -3.747 2.128 4.434 1.00 92.00 92 LEU A CA 1
ATOM 705 C C . LEU A 1 92 ? -3.241 2.799 3.154 1.00 92.00 92 LEU A C 1
ATOM 707 O O . LEU A 1 92 ? -3.906 3.661 2.581 1.00 92.00 92 LEU A O 1
ATOM 711 N N . CYS A 1 93 ? -2.083 2.362 2.687 1.00 93.12 93 CYS A N 1
ATOM 712 C CA . CYS A 1 93 ? -1.496 2.719 1.406 1.00 93.12 93 CYS A CA 1
ATOM 713 C C . CYS A 1 93 ? -1.214 1.453 0.602 1.00 93.12 93 CYS A C 1
ATOM 715 O O . CYS A 1 93 ? -0.998 0.376 1.165 1.00 93.12 93 CYS A O 1
ATOM 717 N N . LEU A 1 94 ? -1.224 1.591 -0.718 1.00 93.44 94 LEU A N 1
ATOM 718 C CA . LEU A 1 94 ? -0.900 0.511 -1.637 1.00 93.44 94 LEU A CA 1
ATOM 719 C C . LEU A 1 94 ? 0.590 0.588 -1.973 1.00 93.44 94 LEU A C 1
ATOM 721 O O . LEU A 1 94 ? 1.052 1.578 -2.537 1.00 93.44 94 LEU A O 1
ATOM 725 N N . VAL A 1 95 ? 1.336 -0.447 -1.614 1.00 93.25 95 VAL A N 1
ATOM 726 C CA . VAL A 1 95 ? 2.761 -0.594 -1.901 1.00 93.25 95 VAL A CA 1
ATOM 727 C C . VAL A 1 95 ? 2.909 -1.531 -3.087 1.00 93.25 95 VAL A C 1
ATOM 729 O O . VAL A 1 95 ? 2.269 -2.576 -3.142 1.00 93.25 95 VAL A O 1
ATOM 732 N N . ILE A 1 96 ? 3.720 -1.140 -4.061 1.00 93.19 96 ILE A N 1
ATOM 733 C CA . ILE A 1 96 ? 3.883 -1.849 -5.326 1.00 93.19 96 ILE A CA 1
ATOM 734 C C . ILE A 1 96 ? 5.373 -1.951 -5.604 1.00 93.19 96 ILE A C 1
ATOM 736 O O . ILE A 1 96 ? 6.054 -0.953 -5.812 1.00 93.19 96 ILE A O 1
ATOM 740 N N . ASN A 1 97 ? 5.880 -3.172 -5.612 1.00 92.62 97 ASN A N 1
ATOM 741 C CA . ASN A 1 97 ? 7.254 -3.483 -5.953 1.00 92.62 97 ASN A CA 1
ATOM 742 C C . ASN A 1 97 ? 7.274 -4.114 -7.339 1.00 92.62 97 ASN A C 1
ATOM 744 O O . ASN A 1 97 ? 6.608 -5.127 -7.572 1.00 92.62 97 ASN A O 1
ATOM 748 N N . ALA A 1 98 ? 8.046 -3.530 -8.247 1.00 90.88 98 ALA A N 1
ATOM 749 C CA . ALA A 1 98 ? 8.225 -4.061 -9.584 1.00 90.88 98 ALA A CA 1
ATOM 750 C C . ALA A 1 98 ? 9.701 -4.327 -9.873 1.00 90.88 98 ALA A C 1
ATOM 752 O O . ALA A 1 98 ? 10.586 -3.601 -9.422 1.00 90.88 98 ALA A O 1
ATOM 753 N N . THR A 1 99 ? 9.963 -5.382 -10.636 1.00 91.19 99 THR A N 1
ATOM 754 C CA . THR A 1 99 ? 11.280 -5.630 -11.226 1.00 91.19 99 THR A CA 1
ATOM 755 C C . THR A 1 99 ? 11.206 -5.217 -12.682 1.00 91.19 99 THR A C 1
ATOM 757 O O . THR A 1 99 ? 10.353 -5.714 -13.417 1.00 91.19 99 THR A O 1
ATOM 760 N N . LEU A 1 100 ? 12.085 -4.311 -13.082 1.00 88.75 100 LEU A N 1
ATOM 761 C CA . LEU A 1 100 ? 12.143 -3.749 -14.423 1.00 88.75 100 LEU A CA 1
ATOM 762 C C . LEU A 1 100 ? 13.342 -4.334 -15.164 1.00 88.75 100 LEU A C 1
ATOM 764 O O . LEU A 1 100 ? 14.420 -4.466 -14.574 1.00 88.75 100 LEU A O 1
ATOM 768 N N . HIS A 1 101 ? 13.158 -4.661 -16.439 1.00 87.62 101 HIS A N 1
ATOM 769 C CA . HIS A 1 101 ? 14.253 -4.946 -17.356 1.00 87.62 101 HIS A CA 1
ATOM 770 C C . HIS A 1 101 ? 14.539 -3.722 -18.212 1.00 87.62 101 HIS A C 1
ATOM 772 O O . HIS A 1 101 ? 13.628 -3.105 -18.761 1.00 87.62 101 HIS A O 1
ATOM 778 N N . ILE A 1 102 ? 15.816 -3.387 -18.328 1.00 82.56 102 ILE A N 1
ATOM 779 C CA . ILE A 1 102 ? 16.282 -2.265 -19.126 1.00 82.56 102 ILE A CA 1
ATOM 780 C C . ILE A 1 102 ? 17.070 -2.831 -20.295 1.00 82.56 102 ILE A C 1
ATOM 782 O O . ILE A 1 102 ? 18.097 -3.490 -20.115 1.00 82.56 102 ILE A O 1
ATOM 786 N N . SER A 1 103 ? 16.567 -2.585 -21.499 1.00 75.25 103 SER A N 1
ATOM 787 C CA . SER A 1 103 ? 17.252 -3.010 -22.712 1.00 75.25 103 SER A CA 1
ATOM 788 C C . SER A 1 103 ? 18.557 -2.217 -22.871 1.00 75.25 103 SER A C 1
ATOM 790 O O . SER A 1 103 ? 18.535 -0.995 -22.747 1.00 75.25 103 SER A O 1
ATOM 792 N N . PRO A 1 104 ? 19.699 -2.881 -23.125 1.00 62.28 104 PRO A N 1
ATOM 793 C CA . PRO A 1 104 ? 20.995 -2.210 -23.246 1.00 62.28 104 PRO A CA 1
ATOM 794 C C . PRO A 1 104 ? 21.135 -1.340 -24.505 1.00 62.28 104 PRO A C 1
ATOM 796 O O . PRO A 1 104 ? 22.026 -0.498 -24.544 1.00 62.28 104 PRO A O 1
ATOM 799 N N . ASP A 1 105 ? 20.263 -1.513 -25.502 1.00 57.34 105 ASP A N 1
ATOM 800 C CA . ASP A 1 105 ? 20.392 -0.877 -26.812 1.00 57.34 105 ASP A CA 1
ATOM 801 C C . ASP A 1 105 ? 19.235 0.092 -27.087 1.00 57.34 105 ASP A C 1
ATOM 803 O O . ASP A 1 105 ? 18.217 -0.264 -27.679 1.00 57.34 105 ASP A O 1
ATOM 807 N N . LYS A 1 106 ? 19.417 1.347 -26.672 1.00 52.62 106 LYS A N 1
ATOM 808 C CA . LYS A 1 106 ? 18.856 2.512 -27.384 1.00 52.62 106 LYS A CA 1
ATOM 809 C C . LYS A 1 106 ? 19.928 3.518 -27.826 1.00 52.62 106 LYS A C 1
ATOM 811 O O . LYS A 1 106 ? 19.673 4.298 -28.733 1.00 52.62 106 LYS A O 1
ATOM 816 N N . ASP A 1 107 ? 21.158 3.395 -27.317 1.00 48.06 107 ASP A N 1
ATOM 817 C CA . ASP A 1 107 ? 22.262 4.319 -27.623 1.0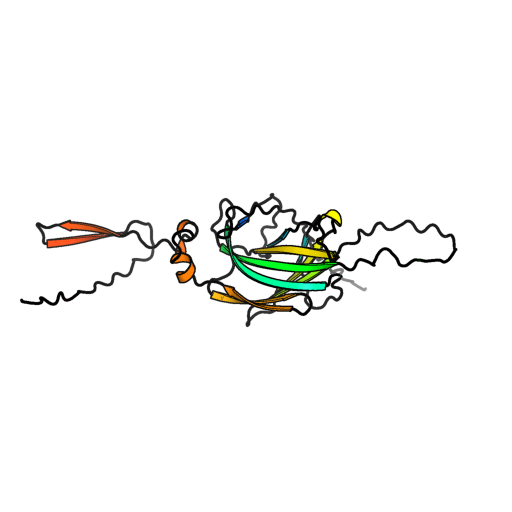0 48.06 107 ASP A CA 1
ATOM 818 C C . ASP A 1 107 ? 23.199 3.848 -28.753 1.00 48.06 107 ASP A C 1
ATOM 820 O O . ASP A 1 107 ? 24.229 4.476 -29.010 1.00 48.06 107 ASP A O 1
ATOM 824 N N . GLN A 1 108 ? 22.909 2.728 -29.429 1.00 40.09 108 GLN A N 1
ATOM 825 C CA . GLN A 1 108 ? 23.854 2.140 -30.387 1.00 40.09 108 GLN A CA 1
ATOM 826 C C . GLN A 1 108 ? 23.242 1.693 -31.721 1.00 40.09 108 GLN A C 1
ATOM 828 O O . GLN A 1 108 ? 23.647 0.686 -32.290 1.00 40.09 108 GLN A O 1
ATOM 833 N N . GLU A 1 109 ? 22.354 2.504 -32.300 1.00 41.31 109 GLU A N 1
ATOM 834 C CA . GLU A 1 109 ? 22.086 2.461 -33.745 1.00 41.31 109 GLU A CA 1
ATOM 835 C C . GLU A 1 109 ? 22.250 3.843 -34.394 1.00 41.31 109 GLU A C 1
ATOM 837 O O . GLU A 1 109 ? 21.298 4.569 -34.647 1.00 41.31 109 GLU A O 1
ATOM 842 N N . SER A 1 110 ? 23.493 4.195 -34.734 1.00 35.81 110 SER A N 1
ATOM 843 C CA . SER A 1 110 ? 23.770 4.993 -35.938 1.00 35.81 110 SER A CA 1
ATOM 844 C C . SER A 1 110 ? 25.181 4.704 -36.443 1.00 35.81 110 SER A C 1
ATOM 846 O O . SER A 1 110 ? 26.127 5.487 -36.335 1.00 35.81 110 SER A O 1
ATOM 848 N N . GLY A 1 111 ? 25.332 3.506 -37.000 1.00 38.28 111 GLY A N 1
ATOM 849 C CA . GLY A 1 111 ? 26.421 3.188 -37.905 1.00 38.28 111 GLY A CA 1
ATOM 850 C C . GLY A 1 111 ? 26.129 3.746 -39.296 1.00 38.28 111 GLY A C 1
ATOM 851 O O . GLY A 1 111 ? 25.668 3.013 -40.159 1.00 38.28 111 GLY A O 1
ATOM 852 N N . GLY A 1 112 ? 26.463 5.020 -39.509 1.00 37.47 112 GLY A N 1
ATOM 853 C CA . GLY A 1 112 ? 26.922 5.545 -40.796 1.00 37.47 112 GLY A CA 1
ATOM 854 C C . GLY A 1 112 ? 25.876 6.055 -41.789 1.00 37.47 112 GLY A C 1
ATOM 855 O O . GLY A 1 112 ? 25.363 5.291 -42.593 1.00 37.47 112 GLY A O 1
ATOM 856 N N . GLN A 1 113 ? 25.776 7.383 -41.916 1.00 35.22 113 GLN A N 1
ATOM 857 C CA . GLN A 1 113 ? 25.888 8.021 -43.231 1.00 35.22 113 GLN A CA 1
ATOM 858 C C . GLN A 1 113 ? 26.340 9.484 -43.111 1.00 35.22 113 GLN A C 1
ATOM 860 O O . GLN A 1 113 ? 25.842 10.251 -42.298 1.00 35.22 113 GLN A O 1
ATOM 865 N N . SER A 1 114 ? 27.339 9.840 -43.919 1.00 48.97 114 SER A N 1
ATOM 866 C CA . SER A 1 114 ? 27.908 11.181 -44.043 1.00 48.97 114 SER A CA 1
ATOM 867 C C . SER A 1 114 ? 26.882 12.162 -44.622 1.00 48.97 114 SER A C 1
ATOM 869 O O . SER A 1 114 ? 26.306 11.894 -45.676 1.00 48.97 114 SER A O 1
ATOM 871 N N . GLY A 1 115 ? 26.702 13.306 -43.965 1.00 35.94 115 GLY A N 1
ATOM 872 C CA . GLY A 1 115 ? 25.933 14.437 -44.476 1.00 35.94 115 GLY A CA 1
ATOM 873 C C . GLY A 1 115 ? 25.851 15.530 -43.421 1.00 35.94 115 GLY A C 1
ATOM 874 O O . GLY A 1 115 ? 25.155 15.371 -42.430 1.00 35.94 115 GLY A O 1
ATOM 875 N N . ALA A 1 116 ? 26.624 16.597 -43.605 1.00 44.41 116 ALA A N 1
ATOM 876 C CA . ALA A 1 116 ? 26.614 17.760 -42.735 1.00 44.41 116 ALA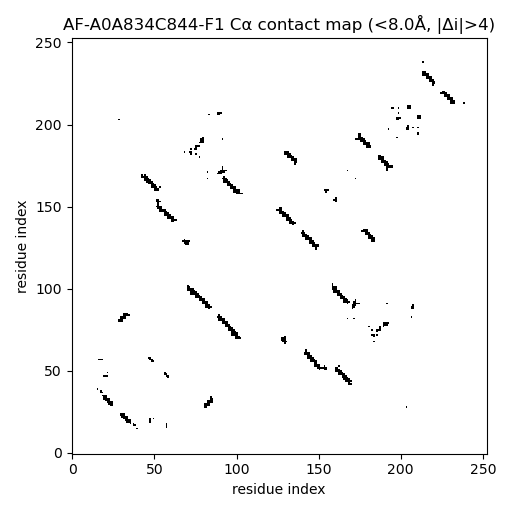 A CA 1
ATOM 877 C C . ALA A 1 116 ? 25.281 18.513 -42.860 1.00 44.41 116 ALA A C 1
ATOM 879 O O . ALA A 1 116 ? 24.989 19.042 -43.930 1.00 44.41 116 ALA A O 1
ATOM 880 N N . ASP A 1 117 ? 24.533 18.590 -41.765 1.00 38.06 117 ASP A N 1
ATOM 881 C CA . ASP A 1 117 ? 23.711 19.748 -41.426 1.00 38.06 117 ASP A CA 1
ATOM 882 C C . ASP A 1 117 ? 23.680 19.845 -39.894 1.00 38.06 117 ASP A C 1
ATOM 884 O O . ASP A 1 117 ? 23.467 18.845 -39.205 1.00 38.06 117 ASP A O 1
ATOM 888 N N . GLU A 1 118 ? 24.027 21.013 -39.355 1.00 45.91 118 GLU A N 1
ATOM 889 C CA . GLU A 1 118 ? 24.103 21.247 -37.911 1.00 45.91 118 GLU A CA 1
ATOM 890 C C . GLU A 1 118 ? 22.690 21.401 -37.343 1.00 45.91 118 GLU A C 1
ATOM 892 O O . GLU A 1 118 ? 22.190 22.506 -37.135 1.00 45.91 118 GLU A O 1
ATOM 897 N N . GLU A 1 119 ? 22.032 20.272 -37.097 1.00 38.50 119 GLU A N 1
ATOM 898 C CA . GLU A 1 119 ? 20.842 20.223 -36.262 1.00 38.50 119 GLU A CA 1
ATOM 899 C C . GLU A 1 119 ? 21.309 20.104 -34.807 1.00 38.50 119 GLU A C 1
ATOM 901 O O . GLU A 1 119 ? 21.912 19.111 -34.396 1.00 38.50 119 GLU A O 1
ATOM 906 N N . TYR A 1 120 ? 21.121 21.190 -34.053 1.00 35.97 120 TYR A N 1
ATOM 907 C CA . TYR A 1 120 ? 21.362 21.252 -32.614 1.00 35.97 120 TYR A CA 1
ATOM 908 C C . TYR A 1 120 ? 20.823 19.980 -31.944 1.00 35.97 120 TYR A C 1
ATOM 910 O O . TYR A 1 120 ? 19.651 19.661 -32.158 1.00 35.97 120 TYR A O 1
ATOM 918 N N . PRO A 1 121 ? 21.620 19.254 -31.136 1.00 38.00 121 PRO A N 1
ATOM 919 C CA . PRO A 1 121 ? 21.095 18.113 -30.414 1.00 38.00 121 PRO A CA 1
ATOM 920 C C . PRO A 1 121 ? 20.041 18.652 -29.450 1.00 38.00 121 PRO A C 1
ATOM 922 O O . PRO A 1 121 ? 20.359 19.360 -28.493 1.00 38.00 121 PRO A O 1
ATOM 925 N N . ASN A 1 122 ? 18.771 18.365 -29.730 1.00 35.78 122 ASN A N 1
ATOM 926 C CA . ASN A 1 122 ? 17.748 18.453 -28.708 1.00 35.78 122 ASN A CA 1
ATOM 927 C C . ASN A 1 122 ? 18.161 17.442 -27.637 1.00 35.78 122 ASN A C 1
ATOM 929 O O . ASN A 1 122 ? 18.028 16.239 -27.834 1.00 35.78 122 ASN A O 1
ATOM 933 N N . GLU A 1 123 ? 18.709 17.935 -26.527 1.00 37.06 123 GLU A N 1
ATOM 934 C CA . GLU A 1 123 ? 18.845 17.198 -25.272 1.00 37.06 123 GLU A CA 1
ATOM 935 C C . GLU A 1 123 ? 17.433 16.913 -24.715 1.00 37.06 123 GLU A C 1
ATOM 937 O O . GLU A 1 123 ? 17.031 17.415 -23.662 1.00 37.06 123 GLU A O 1
ATOM 942 N N . GLU A 1 124 ? 16.620 16.147 -25.445 1.00 43.78 124 GLU A N 1
ATOM 943 C CA . GLU A 1 124 ? 15.496 15.449 -24.842 1.00 43.78 124 GLU A CA 1
ATOM 944 C C . GLU A 1 124 ? 16.114 14.371 -23.958 1.00 43.78 124 GLU A C 1
ATOM 946 O O . GLU A 1 124 ? 16.624 13.367 -24.431 1.00 43.78 124 GLU A O 1
ATOM 951 N N . ASN A 1 125 ? 16.172 14.645 -22.655 1.00 48.69 125 ASN A N 1
ATOM 952 C CA . ASN A 1 125 ? 16.562 13.661 -21.654 1.00 48.69 125 ASN A CA 1
ATOM 953 C C . ASN A 1 125 ? 15.749 12.376 -21.884 1.00 48.69 125 ASN A C 1
ATOM 955 O O . ASN A 1 125 ? 14.532 12.410 -21.679 1.00 48.69 125 ASN A O 1
ATOM 959 N N . ASP A 1 126 ? 16.408 11.283 -22.277 1.00 61.50 126 ASP A N 1
ATOM 960 C CA . ASP A 1 126 ? 15.810 9.957 -22.456 1.00 61.50 126 ASP A CA 1
ATOM 961 C C . ASP A 1 126 ? 15.258 9.447 -21.120 1.00 61.50 126 ASP A C 1
ATOM 963 O O . ASP A 1 126 ? 15.921 8.771 -20.329 1.00 61.50 126 ASP A O 1
ATOM 967 N N . LYS A 1 127 ? 14.026 9.855 -20.824 1.00 75.44 127 LYS A N 1
ATOM 968 C CA . LYS A 1 127 ? 13.274 9.412 -19.661 1.00 75.44 127 LYS A CA 1
ATOM 969 C C . LYS A 1 127 ? 12.635 8.086 -19.974 1.00 75.44 127 LYS A C 1
ATOM 971 O O . LYS A 1 127 ? 11.874 7.953 -20.931 1.00 75.44 127 LYS A O 1
ATOM 976 N N . GLU A 1 128 ? 12.885 7.130 -19.102 1.00 84.62 128 GLU A N 1
ATOM 977 C CA . GLU A 1 128 ? 12.200 5.862 -19.165 1.00 84.62 128 GLU A CA 1
ATOM 978 C C . GLU A 1 128 ? 10.857 5.952 -18.447 1.00 84.62 128 GLU A C 1
ATOM 980 O O . GLU A 1 128 ? 10.697 6.680 -17.459 1.00 84.62 128 GLU A O 1
ATOM 985 N N . SER A 1 129 ? 9.871 5.215 -18.952 1.00 86.88 129 SER A N 1
ATOM 986 C CA . SER A 1 129 ? 8.530 5.236 -18.403 1.00 86.88 129 SER A CA 1
ATOM 987 C C . SER A 1 129 ? 7.787 3.917 -18.546 1.00 86.88 129 SER A C 1
ATOM 989 O O . SER A 1 129 ? 7.978 3.160 -19.499 1.00 86.88 129 SER A O 1
ATOM 991 N N . PHE A 1 130 ? 6.912 3.654 -17.582 1.00 86.88 130 PHE A N 1
ATOM 992 C CA . PHE A 1 130 ? 5.921 2.591 -17.676 1.00 86.88 130 PHE A CA 1
ATOM 993 C C . PHE A 1 130 ? 4.625 3.015 -16.999 1.00 86.88 130 PHE A C 1
ATOM 995 O O . PHE A 1 130 ? 4.600 3.877 -16.110 1.00 86.88 130 PHE A O 1
ATOM 1002 N N . ARG A 1 131 ? 3.539 2.365 -17.396 1.00 87.69 131 ARG A N 1
ATOM 1003 C CA . ARG A 1 131 ? 2.215 2.622 -16.864 1.00 87.69 131 ARG A CA 1
ATOM 1004 C C . ARG A 1 131 ? 1.806 1.610 -15.804 1.00 87.69 131 ARG A C 1
ATOM 1006 O O . ARG A 1 131 ? 1.959 0.395 -15.940 1.00 87.69 131 ARG A O 1
ATOM 1013 N N . LEU A 1 132 ? 1.199 2.139 -14.751 1.00 89.50 132 LEU A N 1
ATOM 1014 C CA . LEU A 1 132 ? 0.673 1.399 -13.618 1.00 89.50 132 LEU A CA 1
ATOM 1015 C C . LEU A 1 132 ? -0.791 1.772 -13.405 1.00 89.50 132 LEU A C 1
ATOM 1017 O O . LEU A 1 132 ? -1.113 2.933 -13.172 1.00 89.50 132 LEU A O 1
ATOM 1021 N N . CYS A 1 133 ? -1.686 0.793 -13.426 1.00 89.44 133 CYS A N 1
ATOM 1022 C CA . CYS A 1 133 ? -3.096 1.006 -13.128 1.00 89.44 133 CYS A CA 1
ATOM 1023 C C . CYS A 1 133 ? -3.541 0.188 -11.923 1.00 89.44 133 CYS A C 1
ATOM 1025 O O . CYS A 1 133 ? -3.048 -0.911 -11.685 1.00 89.44 133 CYS A O 1
ATOM 1027 N N . TYR A 1 134 ? -4.511 0.712 -11.186 1.00 90.69 134 TYR A N 1
ATOM 1028 C CA . TYR A 1 134 ? -5.204 0.000 -10.125 1.00 90.69 134 TYR A CA 1
ATOM 1029 C C . TYR A 1 134 ? -6.696 0.321 -10.185 1.00 90.69 134 TYR A C 1
ATOM 1031 O O . TYR A 1 134 ? -7.098 1.463 -10.427 1.00 90.69 134 TYR A O 1
ATOM 1039 N N . LYS A 1 135 ? -7.536 -0.689 -9.985 1.00 89.69 135 LYS A N 1
ATOM 1040 C CA . LYS A 1 135 ? -8.994 -0.534 -10.018 1.00 89.69 135 LYS A CA 1
ATOM 1041 C C . LYS A 1 135 ? -9.658 -1.400 -8.972 1.00 89.69 135 LYS A C 1
ATOM 1043 O O . LYS A 1 135 ? -9.189 -2.506 -8.720 1.00 89.69 135 LYS A O 1
ATOM 1048 N N . ASP A 1 136 ? -10.755 -0.915 -8.405 1.00 86.00 136 ASP A N 1
ATOM 1049 C CA . ASP A 1 136 ? -11.686 -1.808 -7.722 1.00 86.00 136 ASP A CA 1
ATOM 1050 C C . ASP A 1 136 ? -12.640 -2.433 -8.759 1.00 86.00 136 ASP A C 1
ATOM 1052 O O . ASP A 1 136 ? -12.722 -1.997 -9.912 1.00 86.00 136 ASP A O 1
ATOM 1056 N N . SER A 1 137 ? -13.375 -3.465 -8.354 1.00 73.38 137 SER A N 1
ATOM 1057 C CA . SER A 1 137 ? -14.326 -4.157 -9.239 1.00 73.38 137 SER A CA 1
ATOM 1058 C C . SER A 1 137 ? -15.502 -3.296 -9.744 1.00 73.38 137 SER A C 1
ATOM 1060 O O . SER A 1 137 ? -16.163 -3.677 -10.709 1.00 73.38 137 SER A O 1
ATOM 1062 N N . ALA A 1 138 ? -15.767 -2.148 -9.118 1.00 71.06 138 ALA A N 1
ATOM 1063 C CA . ALA A 1 138 ? -16.913 -1.275 -9.356 1.00 71.06 138 ALA A CA 1
ATOM 1064 C C . ALA A 1 138 ? -16.548 0.075 -10.016 1.00 71.06 138 ALA A C 1
ATOM 1066 O O . ALA A 1 138 ? -17.443 0.881 -10.281 1.00 71.06 138 ALA A O 1
ATOM 1067 N N . SER A 1 139 ? -15.268 0.336 -10.300 1.00 73.94 139 SER A N 1
ATOM 1068 C CA . SER A 1 139 ? -14.760 1.645 -10.727 1.00 73.94 139 SER A CA 1
ATOM 1069 C C . SER A 1 139 ? -13.997 1.609 -12.051 1.00 73.94 139 SER A C 1
ATOM 1071 O O . SER A 1 139 ? -13.411 0.609 -12.471 1.00 73.94 139 SER A O 1
ATOM 1073 N N . ILE A 1 140 ? -13.994 2.763 -12.724 1.00 68.00 140 ILE A N 1
ATOM 1074 C CA . ILE A 1 140 ? -13.091 3.038 -13.841 1.00 68.00 140 ILE A CA 1
ATOM 1075 C C . ILE A 1 140 ? -11.714 3.252 -13.205 1.00 68.00 140 ILE A C 1
ATOM 1077 O O . ILE A 1 140 ? -11.491 4.263 -12.547 1.00 68.00 140 ILE A O 1
ATOM 1081 N N . GLY A 1 141 ? -10.842 2.250 -13.316 1.00 78.38 141 GLY A N 1
ATOM 1082 C CA . GLY A 1 141 ? -9.523 2.231 -12.681 1.00 78.38 141 GLY A CA 1
ATOM 1083 C C . GLY A 1 141 ? -8.712 3.512 -12.835 1.00 78.38 141 GLY A C 1
ATOM 1084 O O . GLY A 1 141 ? -8.803 4.203 -13.847 1.00 78.38 141 GLY A O 1
ATOM 1085 N N . THR A 1 142 ? -7.872 3.798 -11.845 1.00 86.25 142 THR A N 1
ATOM 1086 C CA . THR A 1 142 ? -6.902 4.894 -11.912 1.00 86.25 142 THR A CA 1
ATOM 1087 C C . THR A 1 142 ? -5.609 4.385 -12.534 1.00 86.25 142 THR A C 1
ATOM 1089 O O . THR A 1 142 ? -5.114 3.329 -12.145 1.00 86.25 142 THR A O 1
ATOM 1092 N N . CYS A 1 143 ? -5.049 5.137 -13.478 1.00 86.94 143 CYS A N 1
ATOM 1093 C CA . CYS A 1 143 ? -3.752 4.851 -14.075 1.00 86.94 143 CYS A CA 1
ATOM 1094 C C . CYS A 1 143 ? -2.784 5.994 -13.800 1.00 86.94 143 CYS A C 1
ATOM 1096 O O . CYS A 1 143 ? -3.159 7.166 -13.826 1.00 86.94 143 CYS A O 1
ATOM 1098 N N . LYS A 1 144 ? -1.533 5.631 -13.546 1.00 86.75 144 LYS A N 1
ATOM 1099 C CA . LYS A 1 144 ? -0.416 6.540 -13.372 1.00 86.75 144 LYS A CA 1
ATOM 1100 C C . LYS A 1 144 ? 0.694 6.141 -14.328 1.00 86.75 144 LYS A C 1
ATOM 1102 O O . LYS A 1 144 ? 1.038 4.961 -14.405 1.00 86.75 144 LYS A O 1
ATOM 1107 N N . LYS A 1 145 ? 1.266 7.124 -15.010 1.00 85.75 145 LYS A N 1
ATOM 1108 C CA . LYS A 1 145 ? 2.528 6.955 -15.720 1.00 85.75 145 LYS A CA 1
ATOM 1109 C C . LYS A 1 145 ? 3.661 7.289 -14.770 1.00 85.75 145 LYS A C 1
ATOM 1111 O O . LYS A 1 145 ? 3.621 8.324 -14.104 1.00 85.75 145 LYS A O 1
ATOM 1116 N N . VAL A 1 146 ? 4.633 6.394 -14.680 1.00 86.12 146 VAL A N 1
ATOM 1117 C CA . VAL A 1 146 ? 5.829 6.557 -13.856 1.00 86.12 146 VAL A CA 1
ATOM 1118 C C . VAL A 1 146 ? 6.979 6.873 -14.794 1.00 86.12 146 VAL A C 1
ATOM 1120 O O . VAL A 1 146 ? 7.307 6.048 -15.637 1.00 86.12 146 VAL A O 1
ATOM 1123 N N . GLU A 1 147 ? 7.568 8.055 -14.654 1.00 87.12 147 GLU A N 1
ATOM 1124 C CA . GLU A 1 147 ? 8.722 8.518 -15.427 1.00 87.12 147 GLU A CA 1
ATOM 1125 C C . GLU A 1 147 ? 9.939 8.674 -14.529 1.00 87.12 147 GLU A C 1
ATOM 1127 O O . GLU A 1 147 ? 9.851 9.264 -13.449 1.00 87.12 147 GLU A O 1
ATOM 1132 N N . PHE A 1 148 ? 11.090 8.203 -14.988 1.00 85.25 148 PHE A N 1
ATOM 1133 C CA . PHE A 1 148 ? 12.338 8.322 -14.252 1.00 85.25 148 PHE A CA 1
ATOM 1134 C C . PHE A 1 148 ? 13.544 8.376 -15.184 1.00 85.25 148 PHE A C 1
ATOM 1136 O O . PHE A 1 148 ? 13.519 7.889 -16.313 1.00 85.25 148 PHE A O 1
ATOM 1143 N N . ASN A 1 149 ? 14.627 8.943 -14.667 1.00 85.06 149 ASN A N 1
ATOM 1144 C CA . ASN A 1 149 ? 15.933 8.877 -15.296 1.00 85.06 149 ASN A CA 1
ATOM 1145 C C . ASN A 1 149 ? 16.658 7.618 -14.818 1.00 85.06 149 ASN A C 1
ATOM 1147 O O . ASN A 1 149 ? 16.575 7.224 -13.647 1.00 85.06 149 ASN A O 1
ATOM 1151 N N . LEU A 1 150 ? 17.403 7.000 -15.727 1.00 83.12 150 LEU A N 1
ATOM 1152 C CA . LEU A 1 150 ? 18.156 5.802 -15.417 1.00 83.12 150 LEU A CA 1
ATOM 1153 C C . LEU A 1 150 ? 19.548 6.137 -14.877 1.00 83.12 150 LEU A C 1
ATOM 1155 O O . LEU A 1 150 ? 20.358 6.796 -15.523 1.00 83.12 150 LEU A O 1
ATOM 1159 N N . ASN A 1 151 ? 19.873 5.594 -13.710 1.00 81.69 151 ASN A N 1
ATOM 1160 C CA . ASN A 1 151 ? 21.237 5.546 -13.210 1.00 81.69 151 ASN A CA 1
ATOM 1161 C C . ASN A 1 151 ? 21.831 4.156 -13.462 1.00 81.69 151 ASN A C 1
ATOM 1163 O O . ASN A 1 151 ? 21.622 3.222 -12.686 1.00 81.69 151 ASN A O 1
ATOM 1167 N N . THR A 1 152 ? 22.634 4.035 -14.520 1.00 75.38 152 THR A N 1
ATOM 1168 C CA . THR A 1 152 ? 23.265 2.772 -14.945 1.00 75.38 152 THR A CA 1
ATOM 1169 C C . THR A 1 152 ? 24.157 2.133 -13.877 1.00 75.38 152 THR A C 1
ATOM 1171 O O . THR A 1 152 ? 24.344 0.918 -13.873 1.00 75.38 152 THR A O 1
ATOM 1174 N N . LYS A 1 153 ? 24.661 2.912 -12.909 1.00 76.31 153 LYS A N 1
ATOM 1175 C CA . LYS A 1 153 ? 25.451 2.393 -11.777 1.00 76.31 153 LYS A CA 1
ATOM 1176 C C . LYS A 1 153 ? 24.620 1.606 -10.759 1.00 76.31 153 LYS A C 1
ATOM 1178 O O . LYS A 1 153 ? 25.197 0.888 -9.950 1.00 76.31 153 LYS A O 1
ATOM 1183 N N . GLY A 1 154 ? 23.298 1.771 -10.766 1.00 74.38 154 GLY A N 1
ATOM 1184 C CA . GLY A 1 154 ? 22.370 1.096 -9.857 1.00 74.38 154 GLY A CA 1
ATOM 1185 C C . GLY A 1 154 ? 21.779 -0.204 -10.406 1.00 74.38 154 GLY A C 1
ATOM 1186 O O . GLY A 1 154 ? 20.887 -0.768 -9.773 1.00 74.38 154 GLY A O 1
ATOM 1187 N N . LEU A 1 155 ? 22.221 -0.654 -11.586 1.00 79.00 155 LEU A N 1
ATOM 1188 C CA . LEU A 1 155 ? 21.711 -1.857 -12.241 1.00 79.00 155 LEU A CA 1
ATOM 1189 C C . LEU A 1 155 ? 22.340 -3.129 -11.678 1.00 79.00 155 LEU A C 1
ATOM 1191 O O . LEU A 1 155 ? 23.549 -3.207 -11.455 1.00 79.00 155 LEU A O 1
ATOM 1195 N N . ASN A 1 156 ? 21.510 -4.155 -11.511 1.00 79.38 156 ASN A N 1
ATOM 1196 C CA . ASN A 1 156 ? 21.955 -5.501 -11.178 1.00 79.38 156 ASN A CA 1
ATOM 1197 C C . ASN A 1 156 ? 22.473 -6.240 -12.428 1.00 79.38 156 ASN A C 1
ATOM 1199 O O . ASN A 1 156 ? 22.116 -5.878 -13.557 1.00 79.38 156 ASN A O 1
ATOM 1203 N N . PRO A 1 157 ? 23.269 -7.318 -12.254 1.00 73.56 157 PRO A N 1
ATOM 1204 C CA . PRO A 1 157 ? 23.656 -8.196 -13.356 1.00 73.56 157 PRO A CA 1
ATOM 1205 C C . PRO A 1 157 ? 22.422 -8.681 -14.133 1.00 73.56 157 PRO A C 1
ATOM 1207 O O . PRO A 1 157 ? 21.509 -9.252 -13.541 1.00 73.56 157 PRO A O 1
ATOM 1210 N N . GLY A 1 158 ? 22.394 -8.445 -15.449 1.00 75.88 158 GLY A N 1
ATOM 1211 C CA . GLY A 1 158 ? 21.235 -8.732 -16.309 1.00 75.88 158 GLY A CA 1
ATOM 1212 C C . GLY A 1 158 ? 20.372 -7.514 -16.666 1.00 75.88 158 GLY A C 1
ATOM 1213 O O . GLY A 1 158 ? 19.267 -7.699 -17.169 1.00 75.88 158 GLY A O 1
ATOM 1214 N N . ASN A 1 159 ? 20.863 -6.293 -16.418 1.00 84.00 159 ASN A N 1
ATOM 1215 C CA . ASN A 1 159 ? 20.176 -5.027 -16.705 1.00 84.00 159 ASN A CA 1
ATOM 1216 C C . ASN A 1 159 ? 18.789 -4.966 -16.059 1.00 84.00 159 ASN A C 1
ATOM 1218 O O . ASN A 1 159 ? 17.780 -4.680 -16.701 1.00 84.00 159 ASN A O 1
ATOM 1222 N N . GLN A 1 160 ? 18.742 -5.312 -14.775 1.00 87.19 160 GLN A N 1
ATOM 1223 C CA . GLN A 1 160 ? 17.516 -5.300 -13.989 1.00 87.19 160 GLN A CA 1
ATOM 1224 C C . GLN A 1 160 ? 17.627 -4.314 -12.839 1.00 87.19 160 GLN A C 1
ATOM 1226 O O . GLN A 1 160 ? 18.702 -4.112 -12.267 1.00 87.19 160 GLN A O 1
ATOM 1231 N N . THR A 1 161 ? 16.493 -3.740 -12.460 1.00 88.00 161 THR A N 1
ATOM 1232 C CA . THR A 1 161 ? 16.381 -2.940 -11.244 1.00 88.00 161 THR A CA 1
ATOM 1233 C C . THR A 1 161 ? 15.049 -3.186 -10.553 1.00 88.00 161 THR A C 1
ATOM 1235 O O . THR A 1 161 ? 14.061 -3.556 -11.187 1.00 88.00 161 THR A O 1
ATOM 1238 N N . GLU A 1 162 ? 15.032 -3.008 -9.238 1.00 90.12 162 GLU A N 1
ATOM 1239 C CA . GLU A 1 162 ? 13.813 -3.073 -8.442 1.00 90.12 162 GLU A CA 1
ATOM 1240 C C . GLU A 1 162 ? 13.352 -1.656 -8.128 1.00 90.12 162 GLU A C 1
ATOM 1242 O O . GLU A 1 162 ? 14.118 -0.836 -7.618 1.00 90.12 162 GLU A O 1
ATOM 1247 N N . ILE A 1 163 ? 12.087 -1.381 -8.420 1.00 88.06 163 ILE A N 1
ATOM 1248 C CA . ILE A 1 163 ? 11.417 -0.144 -8.051 1.00 88.06 163 ILE A CA 1
ATOM 1249 C C . ILE A 1 163 ? 10.384 -0.455 -6.973 1.00 88.06 163 ILE A C 1
ATOM 1251 O O . ILE A 1 163 ? 9.610 -1.408 -7.085 1.00 88.06 163 ILE A O 1
ATOM 1255 N N . SER A 1 164 ? 10.369 0.359 -5.926 1.00 90.31 164 SER A N 1
ATOM 1256 C CA . SER A 1 164 ? 9.327 0.359 -4.911 1.00 90.31 164 SER A CA 1
ATOM 1257 C C . SER A 1 164 ? 8.500 1.621 -5.052 1.00 90.31 164 SER A C 1
ATOM 1259 O O . SER A 1 164 ? 9.038 2.724 -5.153 1.00 90.31 164 SER A O 1
ATOM 1261 N N . MET A 1 165 ? 7.187 1.451 -5.075 1.00 90.12 165 MET A N 1
ATOM 1262 C CA . MET A 1 165 ? 6.227 2.520 -5.244 1.00 90.12 165 MET A CA 1
ATOM 1263 C C . MET A 1 165 ? 5.183 2.485 -4.136 1.00 90.12 165 MET A C 1
ATOM 1265 O O . MET A 1 165 ?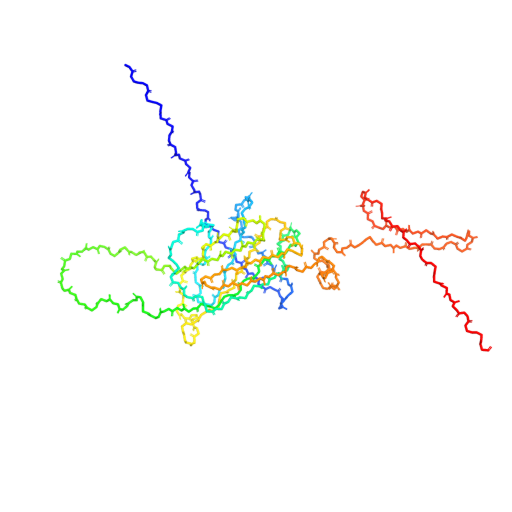 4.790 1.414 -3.679 1.00 90.12 165 MET A O 1
ATOM 1269 N N . VAL A 1 166 ? 4.705 3.650 -3.715 1.00 90.56 166 VAL A N 1
ATOM 1270 C CA . VAL A 1 166 ? 3.682 3.778 -2.674 1.00 90.56 166 VAL A CA 1
ATOM 1271 C C . VAL A 1 166 ? 2.602 4.725 -3.166 1.00 90.56 166 VAL A C 1
ATOM 1273 O O . VAL A 1 166 ? 2.901 5.854 -3.536 1.00 90.56 166 VAL A O 1
ATOM 1276 N N . ILE A 1 167 ? 1.349 4.279 -3.163 1.00 90.00 167 ILE A N 1
ATOM 1277 C CA . ILE A 1 167 ? 0.171 5.094 -3.460 1.00 90.00 167 ILE A CA 1
ATOM 1278 C C . ILE A 1 167 ? -0.563 5.358 -2.155 1.00 90.00 167 ILE A C 1
ATOM 1280 O O . ILE A 1 167 ? -0.959 4.417 -1.465 1.00 90.00 167 ILE A O 1
ATOM 1284 N N . SER A 1 168 ? -0.790 6.630 -1.838 1.00 87.25 168 SER A N 1
ATOM 1285 C CA . SER A 1 168 ? -1.637 7.030 -0.711 1.00 87.25 168 SER A CA 1
ATOM 1286 C C . SER A 1 168 ? -2.687 8.042 -1.146 1.00 87.25 168 SER A C 1
ATOM 1288 O O . SER A 1 168 ? -2.448 8.894 -2.007 1.00 87.25 168 SER A O 1
ATOM 1290 N N . HIS A 1 169 ? -3.870 7.925 -0.551 1.00 84.06 169 HIS A N 1
ATOM 1291 C CA . HIS A 1 169 ? -4.987 8.855 -0.708 1.00 84.06 169 HIS A CA 1
ATOM 1292 C C . HIS A 1 169 ? -5.159 9.643 0.590 1.00 84.06 169 HIS A C 1
ATOM 1294 O O . HIS A 1 169 ? -4.762 9.184 1.663 1.00 84.06 169 HIS A O 1
ATOM 1300 N N . ASN A 1 170 ? -5.801 10.809 0.522 1.00 78.81 170 ASN A N 1
ATOM 1301 C CA . ASN A 1 170 ? -6.217 11.511 1.736 1.00 78.81 170 ASN A CA 1
ATOM 1302 C C . ASN A 1 170 ? -7.209 10.629 2.514 1.00 78.81 170 ASN A C 1
ATOM 1304 O O . ASN A 1 170 ? -8.271 10.299 1.994 1.00 78.81 170 ASN A O 1
ATOM 1308 N N . GLY A 1 171 ? -6.847 10.235 3.738 1.00 79.25 171 GLY A N 1
ATOM 1309 C CA . GLY A 1 171 ? -7.618 9.287 4.556 1.00 79.25 171 GLY A CA 1
ATOM 1310 C C . GLY A 1 171 ? -7.287 7.805 4.322 1.00 79.25 171 GLY A C 1
ATOM 1311 O O . GLY A 1 171 ? -7.788 6.953 5.049 1.00 79.25 171 GLY A O 1
ATOM 1312 N N . GLY A 1 172 ? -6.404 7.491 3.369 1.00 87.75 172 GLY A N 1
ATOM 1313 C CA . GLY A 1 172 ? -5.983 6.126 3.053 1.00 87.75 172 GLY A CA 1
ATOM 1314 C C . GLY A 1 172 ? -7.028 5.295 2.302 1.00 87.75 172 GLY A C 1
ATOM 1315 O O . GLY A 1 172 ? -8.161 5.713 2.065 1.00 87.75 172 GLY A O 1
ATOM 1316 N N . PHE A 1 173 ? -6.625 4.092 1.904 1.00 90.62 173 PHE A N 1
ATOM 1317 C CA . PHE A 1 173 ? -7.523 3.120 1.292 1.00 90.62 173 PHE A CA 1
ATOM 1318 C C . PHE A 1 173 ? -8.462 2.491 2.339 1.00 90.62 173 PHE A C 1
ATOM 1320 O O . PHE A 1 173 ? -8.031 2.204 3.460 1.00 90.62 173 PHE A O 1
ATOM 1327 N N . PRO A 1 174 ? -9.728 2.213 1.981 1.00 91.38 174 PRO A N 1
ATOM 1328 C CA . PRO A 1 174 ? -10.646 1.465 2.834 1.00 91.38 174 PRO A CA 1
ATOM 1329 C C . PRO A 1 174 ? -10.123 0.074 3.226 1.00 91.38 174 PRO A C 1
ATOM 1331 O O . PRO A 1 174 ? -9.525 -0.640 2.418 1.00 91.38 174 PRO A O 1
ATOM 1334 N N . PHE A 1 175 ? -10.418 -0.349 4.458 1.00 91.50 175 PHE A N 1
ATOM 1335 C CA . PHE A 1 175 ? -10.166 -1.720 4.912 1.00 91.50 175 PHE A CA 1
ATOM 1336 C C . PHE A 1 175 ? -11.007 -2.726 4.120 1.00 91.50 175 PHE A C 1
ATOM 1338 O O . PHE A 1 175 ? -12.150 -2.447 3.761 1.00 91.50 175 PHE A O 1
ATOM 1345 N N . SER A 1 176 ? -10.472 -3.930 3.910 1.00 92.25 176 SER A N 1
ATOM 1346 C CA . SER A 1 176 ? -11.109 -5.002 3.119 1.00 92.25 176 SER A CA 1
ATOM 1347 C C . SER A 1 176 ? -11.387 -4.658 1.646 1.00 92.25 176 SER A C 1
ATOM 1349 O O . SER A 1 176 ? -12.089 -5.407 0.966 1.00 92.25 176 SER A O 1
ATOM 1351 N N . LEU A 1 177 ? -10.844 -3.548 1.133 1.00 92.06 177 LEU A N 1
ATOM 1352 C CA . LEU A 1 177 ? -10.894 -3.213 -0.287 1.00 92.06 177 LEU A CA 1
ATOM 1353 C C . LEU A 1 177 ? -10.147 -4.261 -1.117 1.00 92.06 177 LEU A C 1
ATOM 1355 O O . LEU A 1 177 ? -9.051 -4.682 -0.755 1.00 92.06 177 LEU A O 1
ATOM 1359 N N . GLN A 1 178 ? -10.710 -4.629 -2.264 1.00 93.69 178 GLN A N 1
ATOM 1360 C CA . GLN A 1 178 ? -10.034 -5.456 -3.259 1.00 93.69 178 GLN A CA 1
ATOM 1361 C C . GLN A 1 178 ? -9.699 -4.610 -4.480 1.00 93.69 178 GLN A C 1
ATOM 1363 O O . GLN A 1 178 ? -10.571 -3.927 -5.019 1.00 93.69 178 GLN A O 1
ATOM 1368 N N . LEU A 1 179 ? -8.439 -4.666 -4.902 1.00 93.19 179 LEU A N 1
ATOM 1369 C CA . LEU A 1 179 ? -7.947 -3.985 -6.089 1.00 93.19 179 LEU A CA 1
ATOM 1370 C C . LEU A 1 179 ? -7.289 -4.979 -7.038 1.00 93.19 179 LEU A C 1
ATOM 1372 O O . LEU A 1 179 ? -6.557 -5.863 -6.602 1.00 93.19 179 LEU A O 1
ATOM 1376 N N . ASP A 1 180 ? -7.474 -4.759 -8.333 1.00 92.81 180 ASP A N 1
ATOM 1377 C CA . ASP A 1 180 ? -6.623 -5.333 -9.368 1.00 92.81 180 ASP A CA 1
ATOM 1378 C C . ASP A 1 180 ? -5.563 -4.302 -9.748 1.00 92.81 180 ASP A C 1
ATOM 1380 O O . ASP A 1 180 ? -5.895 -3.220 -10.240 1.00 92.81 180 ASP A O 1
ATOM 1384 N N . VAL A 1 181 ? -4.292 -4.637 -9.530 1.00 92.50 181 VAL A N 1
ATOM 1385 C CA . VAL A 1 181 ? -3.136 -3.827 -9.932 1.00 92.50 181 VAL A CA 1
ATOM 1386 C C . VAL A 1 181 ? -2.555 -4.407 -11.213 1.00 92.50 181 VAL A C 1
ATOM 1388 O O . VAL A 1 181 ? -2.317 -5.612 -11.303 1.00 92.50 181 VAL A O 1
ATOM 1391 N N . THR A 1 182 ? -2.332 -3.561 -12.213 1.00 90.31 182 THR A N 1
ATOM 1392 C CA . THR A 1 182 ? -1.845 -3.971 -13.531 1.00 90.31 182 THR A CA 1
ATOM 1393 C C . THR A 1 182 ? -0.722 -3.074 -14.023 1.00 90.31 182 THR A C 1
ATOM 1395 O O . THR A 1 182 ? -0.844 -1.851 -13.956 1.00 90.31 182 THR A O 1
ATOM 1398 N N . ALA A 1 183 ? 0.320 -3.672 -14.589 1.00 89.38 183 ALA A N 1
ATOM 1399 C CA . ALA A 1 183 ? 1.405 -2.969 -15.269 1.00 89.38 183 ALA A CA 1
ATOM 1400 C C . ALA A 1 183 ? 1.953 -3.856 -16.392 1.00 89.38 183 ALA A C 1
ATOM 1402 O O . ALA A 1 183 ? 2.176 -5.040 -16.148 1.00 89.38 183 ALA A O 1
ATOM 1403 N N . ASN A 1 184 ? 2.124 -3.297 -17.595 1.00 81.38 184 ASN A N 1
ATOM 1404 C CA . ASN A 1 184 ? 2.714 -3.930 -18.785 1.00 81.38 184 ASN A CA 1
ATOM 1405 C C . ASN A 1 184 ? 2.503 -5.469 -18.882 1.00 81.38 184 ASN A C 1
ATOM 1407 O O . ASN A 1 184 ? 3.431 -6.262 -18.753 1.00 81.38 184 ASN A O 1
ATOM 1411 N N . GLY A 1 185 ? 1.241 -5.907 -19.014 1.00 77.88 185 GLY A N 1
ATOM 1412 C CA . GLY A 1 185 ? 0.867 -7.326 -19.174 1.00 77.88 185 GLY A CA 1
ATOM 1413 C C . GLY A 1 185 ? 0.736 -8.154 -17.884 1.00 77.88 185 GLY A C 1
ATOM 1414 O O . GLY A 1 185 ? 0.173 -9.248 -17.922 1.00 77.88 185 GLY A O 1
ATOM 1415 N N . PHE A 1 186 ? 1.170 -7.636 -16.735 1.00 85.56 186 PHE A N 1
ATOM 1416 C CA . PHE A 1 186 ? 0.968 -8.261 -15.427 1.00 85.56 186 PHE A CA 1
ATOM 1417 C C . PHE A 1 186 ? -0.312 -7.762 -14.766 1.00 85.56 186 PHE A C 1
ATOM 1419 O O . PHE A 1 186 ? -0.674 -6.590 -14.873 1.00 85.56 186 PHE A O 1
ATOM 1426 N N . SER A 1 187 ? -0.980 -8.659 -14.043 1.00 89.19 187 SER A N 1
ATOM 1427 C CA . SER A 1 187 ? -2.152 -8.350 -13.231 1.00 89.19 187 SER A CA 1
ATOM 1428 C C . SER A 1 187 ? -2.096 -9.125 -11.922 1.00 89.19 187 SER A C 1
ATOM 1430 O O . SER A 1 187 ? -1.828 -10.328 -11.915 1.00 89.19 187 SER A O 1
ATOM 1432 N N . GLN A 1 188 ? -2.343 -8.431 -10.817 1.00 93.00 188 GLN A N 1
ATOM 1433 C CA . GLN A 1 188 ? -2.392 -9.009 -9.486 1.00 93.00 188 GLN A CA 1
ATOM 1434 C C . GLN A 1 188 ? -3.588 -8.451 -8.719 1.00 93.00 188 GLN A C 1
ATOM 1436 O O . GLN A 1 188 ? -3.696 -7.241 -8.526 1.00 93.00 188 GLN A O 1
ATOM 1441 N N . ALA A 1 189 ? -4.434 -9.347 -8.215 1.00 93.25 189 ALA A N 1
ATOM 1442 C CA . ALA A 1 189 ? -5.444 -9.001 -7.227 1.00 93.25 189 ALA A CA 1
ATOM 1443 C C . ALA A 1 189 ? -4.791 -8.857 -5.844 1.00 93.25 189 ALA A C 1
ATOM 1445 O O . ALA A 1 189 ? -4.054 -9.739 -5.394 1.00 93.25 189 ALA A O 1
ATOM 1446 N N . VAL A 1 190 ? -5.075 -7.758 -5.156 1.00 94.31 190 VAL A N 1
ATOM 1447 C CA . VAL A 1 190 ? -4.595 -7.460 -3.806 1.00 94.31 190 VAL A CA 1
ATOM 1448 C C . VAL A 1 190 ? -5.778 -7.078 -2.924 1.00 94.31 190 VAL A C 1
ATOM 1450 O O . VAL A 1 190 ? -6.658 -6.318 -3.321 1.00 94.31 190 VAL A O 1
ATOM 1453 N N . TH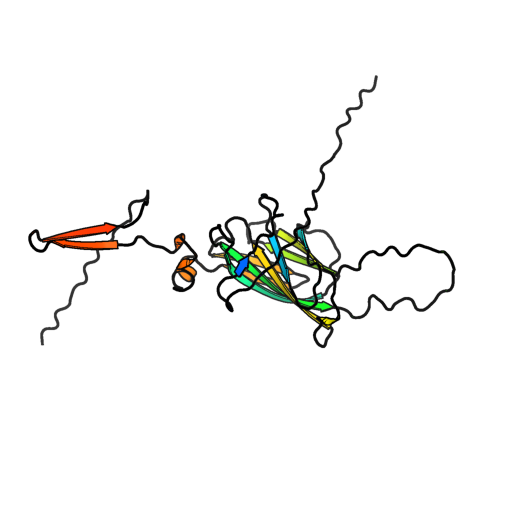R A 1 191 ? -5.819 -7.639 -1.718 1.00 94.88 191 THR A N 1
ATOM 1454 C CA . THR A 1 191 ? -6.878 -7.375 -0.737 1.00 94.88 191 THR A CA 1
ATOM 1455 C C . THR A 1 191 ? -6.287 -6.631 0.449 1.00 94.88 191 THR A C 1
ATOM 1457 O O . THR A 1 1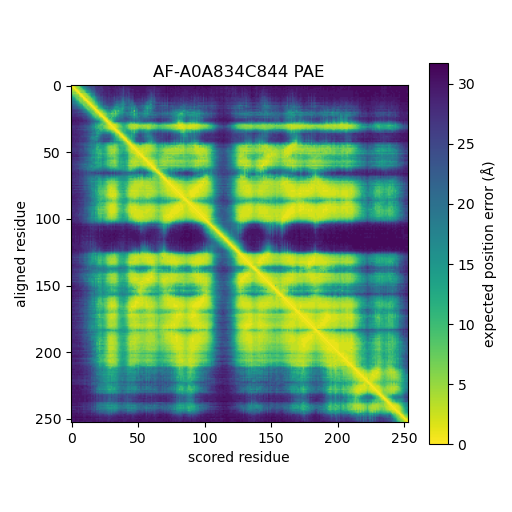91 ? -5.289 -7.066 1.023 1.00 94.88 191 THR A O 1
ATOM 1460 N N . ALA A 1 192 ? -6.891 -5.502 0.804 1.00 93.56 192 ALA A N 1
ATOM 1461 C CA . ALA A 1 192 ? -6.554 -4.756 2.002 1.00 93.56 192 ALA A CA 1
ATOM 1462 C C . ALA A 1 192 ? -6.936 -5.566 3.245 1.00 93.56 192 ALA A C 1
ATOM 1464 O O . ALA A 1 192 ? -7.991 -6.210 3.250 1.00 93.56 192 ALA A O 1
ATOM 1465 N N . PRO A 1 193 ? -6.128 -5.517 4.317 1.00 93.00 193 PRO A N 1
ATOM 1466 C CA . PRO A 1 193 ? -6.475 -6.192 5.556 1.00 93.00 193 PRO A CA 1
ATOM 1467 C C . PRO A 1 193 ? -7.788 -5.638 6.112 1.00 93.00 193 PRO A C 1
ATOM 1469 O O . PRO A 1 193 ? -8.177 -4.491 5.853 1.00 93.00 193 PRO A O 1
ATOM 1472 N N . SER A 1 194 ? -8.481 -6.454 6.899 1.00 92.38 194 SER A N 1
ATOM 1473 C CA . SER A 1 194 ? -9.655 -5.978 7.633 1.00 92.38 194 SER A CA 1
ATOM 1474 C C . SER A 1 194 ? -9.233 -5.113 8.822 1.00 92.38 194 SER A C 1
ATOM 1476 O O . SER A 1 194 ? -8.138 -5.276 9.365 1.00 92.38 194 SER A O 1
ATOM 1478 N N . LEU A 1 195 ? -10.117 -4.222 9.285 1.00 89.94 195 LEU A N 1
ATOM 1479 C CA . LEU A 1 195 ? -9.844 -3.438 10.493 1.00 89.94 195 LEU A CA 1
ATOM 1480 C C . LEU A 1 195 ? -9.559 -4.362 11.690 1.00 89.94 195 LEU A C 1
ATOM 1482 O O . LEU A 1 195 ? -8.592 -4.155 12.412 1.00 89.94 195 LEU A O 1
ATOM 1486 N N . GLN A 1 196 ? -10.342 -5.433 11.850 1.00 87.81 196 GLN A N 1
ATOM 1487 C CA . GLN A 1 196 ? -10.155 -6.417 12.919 1.00 87.81 196 GLN A CA 1
ATOM 1488 C C . GLN A 1 196 ? -8.779 -7.096 12.859 1.00 87.81 196 GLN A C 1
ATOM 1490 O O . GLN A 1 196 ? -8.134 -7.271 13.893 1.00 87.81 196 GLN A O 1
ATOM 1495 N N . GLU A 1 197 ? -8.316 -7.458 11.663 1.00 88.56 197 GLU A N 1
ATOM 1496 C CA . GLU A 1 197 ? -6.997 -8.059 11.462 1.00 88.56 197 GLU A CA 1
ATOM 1497 C C . GLU A 1 197 ? -5.880 -7.102 11.886 1.00 88.56 197 GLU A C 1
ATOM 1499 O O . GLU A 1 197 ? -4.996 -7.501 12.645 1.00 88.56 197 GLU A O 1
ATOM 1504 N N . VAL A 1 198 ? -5.950 -5.827 11.490 1.00 88.12 198 VAL A N 1
ATOM 1505 C CA . VAL A 1 198 ? -4.955 -4.820 11.893 1.00 88.12 198 VAL A CA 1
ATOM 1506 C C . VAL A 1 198 ? -5.016 -4.546 13.398 1.00 88.12 198 VAL A C 1
ATOM 1508 O O . VAL A 1 198 ? -3.980 -4.539 14.062 1.00 88.12 198 VAL A O 1
ATOM 1511 N N . CYS A 1 199 ? -6.213 -4.399 13.971 1.00 86.94 199 CYS A N 1
ATOM 1512 C CA . CYS A 1 199 ? -6.386 -4.136 15.402 1.00 86.94 199 CYS A CA 1
ATOM 1513 C C . CYS A 1 199 ? -5.985 -5.322 16.292 1.00 86.94 199 CYS A C 1
ATOM 1515 O O . CYS A 1 199 ? -5.621 -5.120 17.449 1.00 86.94 199 CYS A O 1
ATOM 1517 N N . SER A 1 200 ? -6.000 -6.556 15.772 1.00 86.25 200 SER A N 1
ATOM 1518 C CA . SER A 1 200 ? -5.505 -7.735 16.498 1.00 86.25 200 SER A CA 1
ATOM 1519 C C . SER A 1 200 ? -3.981 -7.719 16.698 1.00 86.25 200 SER A C 1
ATOM 1521 O O . SER A 1 200 ? -3.449 -8.385 17.592 1.00 86.25 200 SER A O 1
ATOM 1523 N N . GLN A 1 201 ? -3.263 -6.919 15.905 1.00 85.19 201 GLN A N 1
ATOM 1524 C CA . GLN A 1 201 ? -1.818 -6.773 15.984 1.00 85.19 201 GLN A CA 1
ATOM 1525 C C . GLN A 1 201 ? -1.453 -5.649 16.960 1.00 85.19 201 GLN A C 1
ATOM 1527 O O . GLN A 1 201 ? -1.496 -4.464 16.628 1.00 85.19 201 GLN A O 1
ATOM 1532 N N . LYS A 1 202 ? -1.003 -6.022 18.167 1.00 81.31 202 LYS A N 1
ATOM 1533 C CA . LYS A 1 202 ? -0.643 -5.076 19.248 1.00 81.31 202 LYS A CA 1
ATOM 1534 C C . LYS A 1 202 ? 0.283 -3.934 18.814 1.00 81.31 202 LYS A C 1
ATOM 1536 O O . LYS A 1 202 ? 0.190 -2.832 19.343 1.00 81.31 202 LYS A O 1
ATOM 1541 N N . LYS A 1 203 ? 1.202 -4.194 17.879 1.00 82.75 203 LYS A N 1
ATOM 1542 C CA . LYS A 1 203 ? 2.151 -3.185 17.392 1.00 82.75 203 LYS A CA 1
ATOM 1543 C C . LYS A 1 203 ? 1.494 -2.127 16.505 1.00 82.75 203 LYS A C 1
ATOM 1545 O O . LYS A 1 203 ? 1.930 -0.979 16.548 1.00 82.75 203 LYS A O 1
ATOM 1550 N N . LEU A 1 204 ? 0.461 -2.503 15.746 1.00 82.81 204 LEU A N 1
ATOM 1551 C CA . LEU A 1 204 ? -0.240 -1.623 14.810 1.00 82.81 204 LEU A CA 1
ATOM 1552 C C . LEU A 1 204 ? -1.388 -0.854 15.472 1.00 82.81 204 LEU A C 1
ATOM 1554 O O . LEU A 1 204 ? -1.654 0.284 15.098 1.00 82.81 204 LEU A O 1
ATOM 1558 N N . GLN A 1 205 ? -2.004 -1.426 16.511 1.00 82.44 205 GLN A N 1
ATOM 1559 C CA . GLN A 1 205 ? -3.116 -0.819 17.252 1.00 82.44 205 GLN A CA 1
ATOM 1560 C C . GLN A 1 205 ? -2.834 0.620 17.719 1.00 82.44 205 GLN A C 1
ATOM 1562 O O . GLN A 1 205 ? -3.721 1.465 17.683 1.00 82.44 205 GLN A O 1
ATOM 1567 N N . LYS A 1 206 ? -1.596 0.927 18.125 1.00 82.81 206 LYS A N 1
ATOM 1568 C CA . LYS A 1 206 ? -1.219 2.266 18.616 1.00 82.81 206 LYS A CA 1
ATOM 1569 C C . LYS A 1 206 ? -1.286 3.368 17.549 1.00 82.81 206 LYS A C 1
ATOM 1571 O O . LYS A 1 206 ? -1.291 4.539 17.907 1.00 82.81 206 LYS A O 1
ATOM 1576 N N . TYR A 1 207 ? -1.295 3.003 16.268 1.00 84.56 207 TYR A N 1
ATOM 1577 C CA . TYR A 1 207 ? -1.295 3.943 15.146 1.00 84.56 207 TYR A CA 1
ATOM 1578 C C . TYR A 1 207 ? -2.697 4.245 14.608 1.00 84.56 207 TYR A C 1
ATOM 1580 O O . TYR A 1 207 ? -2.858 5.193 13.844 1.00 84.56 207 TYR A O 1
ATOM 1588 N N . LEU A 1 208 ? -3.698 3.448 14.989 1.00 84.81 208 LEU A N 1
ATOM 1589 C CA . LEU A 1 208 ? -5.068 3.573 14.508 1.00 84.81 208 LEU A CA 1
ATOM 1590 C C . LEU A 1 208 ? -6.006 3.892 15.675 1.00 84.81 208 LEU A C 1
ATOM 1592 O O . LEU A 1 208 ? -6.264 3.011 16.499 1.00 84.81 208 LEU A O 1
ATOM 1596 N N . PRO A 1 209 ? -6.564 5.114 15.736 1.00 80.19 209 PRO A N 1
ATOM 1597 C CA . PRO A 1 209 ? -7.571 5.468 16.734 1.00 80.19 209 PRO A CA 1
ATOM 1598 C C . PRO A 1 209 ? -8.774 4.518 16.712 1.00 80.19 209 PRO A C 1
ATOM 1600 O O . PRO A 1 209 ? -9.267 4.122 17.760 1.00 80.19 209 PRO A O 1
ATOM 1603 N N . SER A 1 210 ? -9.176 4.050 15.526 1.00 79.44 210 SER A N 1
ATOM 1604 C CA . SER A 1 210 ? -10.268 3.085 15.338 1.00 79.44 210 SER A CA 1
ATOM 1605 C C . SER A 1 210 ? -10.030 1.713 15.984 1.00 79.44 210 SER A C 1
ATOM 1607 O O . SER A 1 210 ? -10.979 0.956 16.173 1.00 79.44 210 SER A O 1
ATOM 1609 N N . CYS A 1 211 ? -8.786 1.383 16.345 1.00 83.50 211 CYS A N 1
ATOM 1610 C CA . CYS A 1 211 ? -8.458 0.167 17.086 1.00 83.50 211 CYS A CA 1
ATOM 1611 C C . CYS A 1 211 ? -8.480 0.351 18.609 1.00 83.50 211 CYS A C 1
ATOM 1613 O O . CYS A 1 211 ? -8.317 -0.628 19.347 1.00 83.50 211 CYS A O 1
ATOM 1615 N N . GLN A 1 212 ? -8.626 1.582 19.097 1.00 76.62 212 GLN A N 1
ATOM 1616 C CA . GLN A 1 212 ? -8.730 1.871 20.520 1.00 76.62 212 GLN A CA 1
ATOM 1617 C C . GLN A 1 212 ? -10.197 1.732 20.927 1.00 76.62 212 GLN A C 1
ATOM 1619 O O . GLN A 1 212 ? -11.034 2.572 20.618 1.00 76.62 212 GLN A O 1
ATOM 1624 N N . GLY A 1 213 ? -10.518 0.611 21.573 1.00 69.94 213 GLY A N 1
ATOM 1625 C CA . GLY A 1 213 ? -11.825 0.426 22.197 1.00 69.94 213 GLY A CA 1
ATOM 1626 C C . GLY A 1 213 ? -11.977 1.290 23.455 1.00 69.94 213 GLY A C 1
ATOM 1627 O O . GLY A 1 213 ? -10.980 1.797 23.974 1.00 69.94 213 GLY A O 1
ATOM 1628 N N . PRO A 1 214 ? -13.205 1.425 23.980 1.00 71.12 214 PRO A N 1
ATOM 1629 C CA . PRO A 1 214 ? -13.436 2.131 25.232 1.00 71.12 214 PRO A CA 1
ATOM 1630 C C . PRO A 1 214 ? -12.664 1.462 26.372 1.00 71.12 214 PRO A C 1
ATOM 1632 O O . PRO A 1 214 ? -12.757 0.247 26.575 1.00 71.12 214 PRO A O 1
ATOM 1635 N N . THR A 1 215 ? -11.918 2.254 27.139 1.00 74.25 215 THR A N 1
ATOM 1636 C CA . THR A 1 215 ? -11.265 1.766 28.355 1.00 74.25 215 THR A CA 1
ATOM 1637 C C . THR A 1 215 ? -12.321 1.638 29.445 1.00 74.25 215 THR A C 1
ATOM 1639 O O . THR A 1 215 ? -12.957 2.619 29.823 1.00 74.25 215 THR A O 1
ATOM 1642 N N . ILE A 1 216 ? -12.520 0.419 29.949 1.00 78.00 216 ILE A N 1
ATOM 1643 C CA . ILE A 1 216 ? -13.492 0.131 31.007 1.00 78.00 216 ILE A CA 1
ATOM 1644 C C . ILE A 1 216 ? -12.738 -0.154 32.302 1.00 78.00 216 ILE A C 1
ATOM 1646 O O . ILE A 1 216 ? -11.960 -1.106 32.388 1.00 78.00 216 ILE A O 1
ATOM 1650 N N . THR A 1 217 ? -13.010 0.636 33.333 1.00 83.19 217 THR A N 1
ATOM 1651 C CA . THR A 1 217 ? -12.598 0.360 34.711 1.00 83.19 217 THR A CA 1
ATOM 1652 C C . THR A 1 217 ? -13.820 0.001 35.554 1.00 83.19 217 THR A C 1
ATOM 1654 O O . THR A 1 217 ? -14.963 0.213 35.145 1.00 83.19 217 THR A O 1
ATOM 1657 N N . HIS A 1 218 ? -13.608 -0.627 36.711 1.00 85.50 218 HIS A N 1
ATOM 1658 C CA . HIS A 1 218 ? -14.705 -1.051 37.575 1.00 85.50 218 HIS A CA 1
ATOM 1659 C C . HIS A 1 218 ? -14.462 -0.694 39.034 1.00 85.50 218 HIS A C 1
ATOM 1661 O O . HIS A 1 218 ? -13.340 -0.782 39.533 1.00 85.50 218 HIS A O 1
ATOM 1667 N N . VAL A 1 219 ? -15.545 -0.357 39.729 1.00 88.31 219 VAL A N 1
ATOM 1668 C CA . VAL A 1 219 ? -15.563 -0.132 41.174 1.00 88.31 219 VAL A CA 1
ATOM 1669 C C . VAL A 1 219 ? -16.617 -1.047 41.780 1.00 88.31 219 VAL A C 1
ATOM 1671 O O . VAL A 1 219 ? -17.789 -0.993 41.413 1.00 88.31 219 VAL A O 1
ATOM 1674 N N . ILE A 1 220 ? -16.199 -1.913 42.704 1.00 88.81 220 ILE A N 1
ATOM 1675 C CA . ILE A 1 220 ? -17.100 -2.835 43.403 1.00 88.81 220 ILE A CA 1
ATOM 1676 C C . ILE A 1 220 ? -17.391 -2.274 44.791 1.00 88.81 220 ILE A C 1
ATOM 1678 O O . ILE A 1 220 ? -16.486 -2.114 45.611 1.00 88.81 220 ILE A O 1
ATOM 1682 N N . ASN A 1 221 ? -18.667 -2.027 45.078 1.00 87.38 221 ASN A N 1
ATOM 1683 C CA . ASN A 1 221 ? -19.124 -1.675 46.413 1.00 87.38 221 ASN A CA 1
ATOM 1684 C C . ASN A 1 221 ? -19.656 -2.924 47.127 1.00 87.38 221 ASN A C 1
ATOM 1686 O O . ASN A 1 221 ? -20.815 -3.310 46.971 1.00 87.38 221 ASN A O 1
ATOM 1690 N N . HIS A 1 222 ? -18.809 -3.547 47.950 1.00 88.81 222 HIS A N 1
ATOM 1691 C CA . HIS A 1 222 ? -19.177 -4.749 48.707 1.00 88.81 222 HIS A CA 1
ATOM 1692 C C . HIS A 1 222 ? -20.259 -4.506 49.768 1.00 88.81 222 HIS A C 1
ATOM 1694 O O . HIS A 1 222 ? -20.985 -5.431 50.118 1.00 88.81 222 HIS A O 1
ATOM 1700 N N . THR A 1 223 ? -20.389 -3.278 50.272 1.00 88.69 223 THR A N 1
ATOM 1701 C CA . THR A 1 223 ? -21.365 -2.934 51.316 1.00 88.69 223 THR A CA 1
ATOM 1702 C C . THR A 1 223 ? -22.779 -2.848 50.754 1.00 88.69 223 THR A C 1
ATOM 1704 O O . THR A 1 223 ? -23.732 -3.270 51.401 1.00 88.69 223 THR A O 1
ATOM 1707 N N . MET A 1 224 ? -22.920 -2.300 49.546 1.00 85.69 224 MET A N 1
ATOM 1708 C CA . MET A 1 224 ? -24.214 -2.115 48.886 1.00 85.69 224 MET A CA 1
ATOM 1709 C C . MET A 1 224 ? -24.502 -3.154 47.791 1.00 85.69 224 MET A C 1
ATOM 1711 O O . MET A 1 224 ? -25.565 -3.105 47.178 1.00 85.69 224 MET A O 1
ATOM 1715 N N . ASN A 1 225 ? -23.580 -4.095 47.562 1.00 86.88 225 ASN A N 1
ATOM 1716 C CA . ASN A 1 225 ? -23.688 -5.176 46.581 1.00 86.88 225 ASN A CA 1
ATOM 1717 C C . ASN A 1 225 ? -24.013 -4.693 45.153 1.00 86.88 225 ASN A C 1
ATOM 1719 O O . ASN A 1 225 ? -24.889 -5.239 44.481 1.00 86.88 225 ASN A O 1
ATOM 1723 N N . TRP A 1 226 ? -23.303 -3.665 44.691 1.00 87.62 226 TRP A N 1
ATOM 1724 C CA . TRP A 1 226 ? -23.372 -3.189 43.309 1.00 87.62 226 TRP A CA 1
ATOM 1725 C C . TRP A 1 226 ? -21.970 -2.926 42.746 1.00 87.62 226 TRP A C 1
ATOM 1727 O O . TRP A 1 226 ? -20.987 -2.825 43.486 1.00 87.62 226 TRP A O 1
ATOM 1737 N N . MET A 1 227 ? -21.885 -2.859 41.419 1.00 85.50 227 MET A N 1
ATOM 1738 C CA . MET A 1 227 ? -20.664 -2.610 40.654 1.00 85.50 227 MET A CA 1
ATOM 1739 C C . MET A 1 227 ? -20.911 -1.450 39.686 1.00 85.50 227 MET A C 1
ATOM 1741 O O . MET A 1 227 ? -21.889 -1.484 38.942 1.00 85.50 227 MET A O 1
ATOM 1745 N N . GLU A 1 228 ? -20.049 -0.437 39.702 1.00 87.31 228 GLU A N 1
ATOM 1746 C CA . GLU A 1 228 ? -20.012 0.608 38.673 1.00 87.31 228 GLU A CA 1
ATOM 1747 C C . GLU A 1 228 ? -18.960 0.239 37.637 1.00 87.31 228 GLU A C 1
ATOM 1749 O O . GLU A 1 228 ? -17.848 -0.177 37.975 1.00 87.31 228 GLU A O 1
ATOM 1754 N N . LEU A 1 229 ? -19.324 0.414 36.371 1.00 84.25 229 LEU A N 1
ATOM 1755 C CA . LEU A 1 229 ? -18.411 0.378 35.242 1.00 84.25 229 LEU A CA 1
ATOM 1756 C C . LEU A 1 229 ? -18.179 1.819 34.808 1.00 84.25 229 LEU A C 1
ATOM 1758 O O . LEU A 1 229 ? -19.119 2.520 34.438 1.00 84.25 229 LEU A O 1
ATOM 1762 N N . LEU A 1 230 ? -16.931 2.254 34.878 1.00 82.12 230 LEU A N 1
ATOM 1763 C CA . LEU A 1 230 ? -16.505 3.577 34.459 1.00 82.12 230 LEU A CA 1
ATOM 1764 C C . LEU A 1 230 ? -15.875 3.429 33.077 1.00 82.12 230 LEU A C 1
ATOM 1766 O O . LEU A 1 230 ? -14.893 2.705 32.909 1.00 82.12 230 LEU A O 1
ATOM 1770 N N . VAL A 1 231 ? -16.464 4.088 32.087 1.00 77.44 231 VAL A N 1
ATOM 1771 C CA . VAL A 1 231 ? -15.929 4.126 30.726 1.00 77.44 231 VAL A CA 1
ATOM 1772 C C . VAL A 1 231 ? -15.135 5.418 30.579 1.00 77.44 231 VAL A C 1
ATOM 1774 O O . VAL A 1 231 ? -15.695 6.500 30.736 1.00 77.44 231 VAL A O 1
ATOM 1777 N N . GLU A 1 232 ? -13.836 5.316 30.318 1.00 71.69 232 GLU A N 1
ATOM 1778 C CA . GLU A 1 232 ? -12.995 6.481 30.042 1.00 71.69 232 GLU A CA 1
ATOM 1779 C C . GLU A 1 232 ? -13.114 6.876 28.562 1.00 71.69 232 GLU A C 1
ATOM 1781 O O . GLU A 1 232 ? -12.936 6.037 27.676 1.00 71.69 232 GLU A O 1
ATOM 1786 N N . GLY A 1 233 ? -13.385 8.159 28.300 1.00 64.38 233 GLY A N 1
ATOM 1787 C CA . GLY A 1 233 ? -13.402 8.749 26.957 1.00 64.38 233 GLY A CA 1
ATOM 1788 C C . GLY A 1 233 ? -14.599 9.669 26.696 1.00 64.38 233 GLY A C 1
ATOM 1789 O O . GLY A 1 233 ? -15.663 9.512 27.290 1.00 64.38 233 GLY A O 1
ATOM 1790 N N . GLU A 1 234 ? -14.419 10.629 25.786 1.00 55.59 234 GLU A N 1
ATOM 1791 C CA . GLU A 1 234 ? -15.502 11.428 25.199 1.00 55.59 234 GLU A CA 1
ATOM 1792 C C . GLU A 1 234 ? -16.016 10.696 23.953 1.00 55.59 234 GLU A C 1
ATOM 1794 O O . GLU A 1 234 ? -15.485 10.854 22.858 1.00 55.59 234 GLU A O 1
ATOM 1799 N N . SER A 1 235 ? -17.015 9.835 24.127 1.00 58.28 235 SER A N 1
ATOM 1800 C CA . SER A 1 235 ? -17.749 9.233 23.013 1.00 58.28 235 SER A CA 1
ATOM 1801 C C . SER A 1 235 ? -19.172 9.773 23.036 1.00 58.28 235 SER A C 1
ATOM 1803 O O . SER A 1 235 ? -19.852 9.647 24.055 1.00 58.28 235 SER A O 1
ATOM 1805 N N . GLU A 1 236 ? -19.626 10.374 21.931 1.00 57.06 236 GLU A N 1
ATOM 1806 C CA . GLU A 1 236 ? -21.040 10.752 21.765 1.00 57.06 236 GLU A CA 1
ATOM 1807 C C . GLU A 1 236 ? -21.948 9.511 21.711 1.00 57.06 236 GLU A C 1
ATOM 1809 O O . GLU A 1 236 ? -23.113 9.569 22.108 1.00 57.06 236 GLU A O 1
ATOM 1814 N N . ASP A 1 237 ? -21.389 8.368 21.304 1.00 62.25 237 ASP A N 1
ATOM 1815 C CA . ASP A 1 237 ? -22.076 7.085 21.282 1.00 62.25 237 ASP A CA 1
ATOM 1816 C C . ASP A 1 237 ? -21.884 6.341 22.610 1.00 62.25 237 ASP A C 1
ATOM 1818 O O . ASP A 1 237 ? -20.763 6.060 23.048 1.00 62.25 237 ASP A O 1
ATOM 1822 N N . LEU A 1 238 ? -22.994 5.986 23.261 1.00 63.22 238 LEU A N 1
ATOM 1823 C CA . LEU A 1 238 ? -22.969 5.148 24.458 1.00 63.22 238 LEU A CA 1
ATOM 1824 C C . LEU A 1 238 ? -22.518 3.723 24.082 1.00 63.22 238 LEU A C 1
A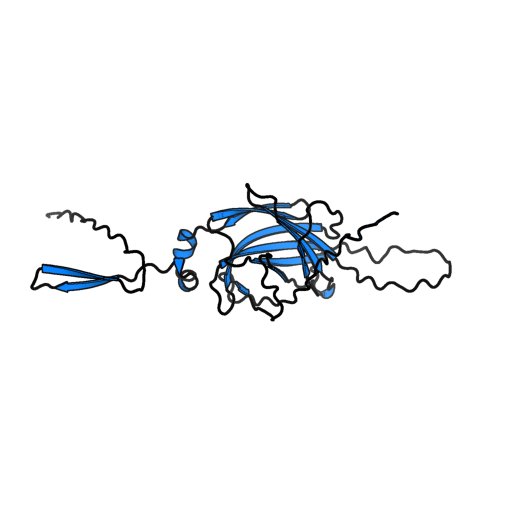TOM 1826 O O . LEU A 1 238 ? -23.123 3.109 23.199 1.00 63.22 238 LEU A O 1
ATOM 1830 N N . PRO A 1 239 ? -21.509 3.146 24.758 1.00 68.69 239 PRO A N 1
ATOM 1831 C CA . PRO A 1 239 ? -21.086 1.780 24.486 1.00 68.69 239 PRO A CA 1
ATOM 1832 C C . PRO A 1 239 ? -22.205 0.788 24.829 1.00 68.69 239 PRO A C 1
ATOM 1834 O O . PRO A 1 239 ? -22.840 0.869 25.882 1.00 68.69 239 PRO A O 1
ATOM 1837 N N . SER A 1 240 ? -22.429 -0.198 23.960 1.00 75.06 240 SER A N 1
ATOM 1838 C CA . SER A 1 240 ? -23.332 -1.312 24.252 1.00 75.06 240 SER A CA 1
ATOM 1839 C C . SER A 1 240 ? -22.656 -2.310 25.195 1.00 75.06 240 SER A C 1
ATOM 1841 O O . SER A 1 240 ? -21.619 -2.880 24.851 1.00 75.06 240 SER A O 1
ATOM 1843 N N . LEU A 1 241 ? -23.255 -2.564 26.359 1.00 75.12 241 LEU A N 1
ATOM 1844 C CA . LEU A 1 241 ? -22.770 -3.552 27.323 1.00 75.12 241 LEU A CA 1
ATOM 1845 C C . LEU A 1 241 ? -23.570 -4.857 27.213 1.00 75.12 241 LEU A C 1
ATOM 1847 O O . LEU A 1 241 ? -24.793 -4.854 27.348 1.00 75.12 241 LEU A O 1
ATOM 1851 N N . CYS A 1 242 ? -22.875 -5.982 27.040 1.00 80.19 242 CYS A N 1
ATOM 1852 C CA . CYS A 1 242 ? -23.459 -7.319 27.138 1.00 80.19 242 CYS A CA 1
ATOM 1853 C C . CYS A 1 242 ? -22.878 -8.046 28.356 1.00 80.19 242 CYS A C 1
ATOM 1855 O O . CYS A 1 242 ? -21.664 -8.200 28.465 1.00 80.19 242 CYS A O 1
ATOM 1857 N N . VAL A 1 243 ? -23.743 -8.511 29.261 1.00 81.50 243 VAL A N 1
ATOM 1858 C CA . VAL A 1 243 ? -23.351 -9.293 30.443 1.00 81.50 243 VAL A CA 1
ATOM 1859 C C . VAL A 1 243 ? -23.736 -10.749 30.217 1.00 81.50 243 VAL A C 1
ATOM 1861 O O . VAL A 1 243 ? -24.915 -11.068 30.070 1.00 81.50 243 VAL A O 1
ATOM 1864 N N . GLN A 1 244 ? -22.746 -11.639 30.209 1.00 84.25 244 GLN A N 1
ATOM 1865 C CA . GLN A 1 244 ? -22.955 -13.079 30.100 1.00 84.25 244 GLN A CA 1
ATOM 1866 C C . GLN A 1 244 ? -22.581 -13.758 31.418 1.00 84.25 244 GLN A C 1
ATOM 1868 O O . GLN A 1 244 ? -21.466 -13.613 31.911 1.00 84.25 244 GLN A O 1
ATOM 1873 N N . TYR A 1 245 ? -23.517 -14.514 31.990 1.00 82.88 245 TYR A N 1
ATOM 1874 C CA . TYR A 1 245 ? -23.252 -15.323 33.177 1.00 82.88 245 TYR A CA 1
ATOM 1875 C C . TYR A 1 245 ? -22.563 -16.629 32.776 1.00 82.88 245 TYR A C 1
ATOM 1877 O O . TYR A 1 245 ? -23.153 -17.453 32.075 1.00 82.88 245 TYR A O 1
ATOM 1885 N N . GLU A 1 246 ? -21.346 -16.856 33.267 1.00 80.50 246 GLU A N 1
ATOM 1886 C CA . GLU A 1 246 ? -20.712 -18.171 33.184 1.00 80.50 246 GLU A CA 1
ATOM 1887 C C . GLU A 1 246 ? -21.193 -19.063 34.332 1.00 80.50 246 GLU A C 1
ATOM 1889 O O . GLU A 1 246 ? -21.045 -18.749 35.517 1.00 80.50 246 GLU A O 1
ATOM 1894 N N . LYS A 1 247 ? -21.784 -20.208 33.983 1.00 76.44 247 LYS A N 1
ATOM 1895 C CA . LYS A 1 247 ? -22.158 -21.235 34.955 1.00 76.44 247 LYS A CA 1
ATOM 1896 C C . LYS A 1 247 ? -20.886 -21.970 35.376 1.00 76.44 247 LYS A C 1
ATOM 1898 O O . LYS A 1 247 ? -20.333 -22.738 34.597 1.00 76.44 247 LYS A O 1
ATOM 1903 N N . LYS A 1 248 ? -20.432 -21.773 36.615 1.00 66.56 248 LYS A N 1
ATOM 1904 C CA . LYS A 1 248 ? -19.442 -22.678 37.210 1.00 66.56 248 LYS A CA 1
ATOM 1905 C C . LYS A 1 248 ? -20.125 -24.014 37.491 1.00 66.56 248 LYS A C 1
ATOM 1907 O O . LYS A 1 248 ? -20.941 -24.104 38.409 1.00 66.56 248 LYS A O 1
ATOM 1912 N N . GLU A 1 249 ? -19.816 -25.040 36.704 1.00 53.28 249 GLU A N 1
ATOM 1913 C CA . GLU A 1 249 ? -20.124 -26.413 37.094 1.00 53.28 249 GLU A CA 1
ATOM 1914 C C . GLU A 1 249 ? -19.266 -26.768 38.312 1.00 53.28 249 GLU A C 1
ATOM 1916 O O . GLU A 1 249 ? -18.041 -26.846 38.246 1.00 53.28 249 GLU A O 1
ATOM 1921 N N . PHE A 1 250 ? -19.919 -26.925 39.462 1.00 52.00 250 PHE A N 1
ATOM 1922 C CA . PHE A 1 250 ? -19.300 -27.509 40.643 1.00 52.00 250 PHE A CA 1
ATOM 1923 C C . PHE A 1 250 ? -19.135 -29.010 40.384 1.00 52.00 250 PHE A C 1
ATOM 1925 O O . PHE A 1 250 ? -20.098 -29.769 40.508 1.00 52.00 250 PHE A O 1
ATOM 1932 N N . VAL A 1 251 ? -17.924 -29.443 40.037 1.00 49.56 251 VAL A N 1
ATOM 1933 C CA . VAL A 1 251 ? -17.543 -30.852 40.177 1.00 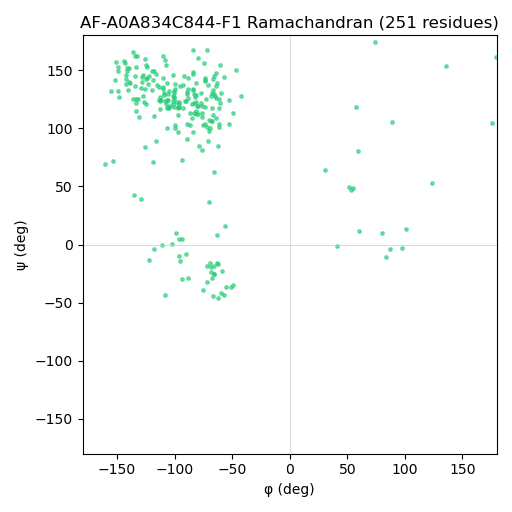49.56 251 VAL A CA 1
ATOM 1934 C C . VAL A 1 251 ? -17.462 -31.120 41.680 1.00 49.56 251 VAL A C 1
ATOM 1936 O O . VAL A 1 251 ? -16.577 -30.606 42.360 1.00 49.56 251 VAL A O 1
ATOM 1939 N N . ARG A 1 252 ? -18.447 -31.841 42.223 1.00 45.75 252 ARG A N 1
ATOM 1940 C CA . ARG A 1 252 ? -18.332 -32.436 43.557 1.00 45.75 252 ARG A CA 1
ATOM 1941 C C . ARG A 1 252 ? -17.510 -33.714 43.406 1.00 45.75 252 ARG A C 1
ATOM 1943 O O . ARG A 1 252 ? -17.983 -34.637 42.746 1.00 45.75 252 ARG A O 1
ATOM 1950 N N . GLU A 1 253 ? -16.305 -33.721 43.971 1.00 51.25 253 GLU A N 1
ATOM 1951 C CA . GLU A 1 253 ? -15.618 -34.960 44.369 1.00 51.25 253 GLU A CA 1
ATOM 1952 C C . GLU A 1 253 ? -16.375 -35.652 45.512 1.00 51.25 253 GLU A C 1
ATOM 1954 O O . GLU A 1 253 ? -16.967 -34.932 46.356 1.00 51.25 253 GLU A O 1
#

Radius of gyration: 27.45 Å; Cα contacts (8 Å, |Δi|>4): 423; chains: 1; bounding box: 52×77×96 Å

Mean predicted aligned error: 15.3 Å

Sequence (253 aa):
MLVFGWGLFWMFLSLTKSGWSVEVSDKNEVIWLQNTNDAPTGSAAVLWCSGPALSECTAYDEIPVTDGDTIDVMKLNSDFRLCCEKGRECGLCLVINATLHISPDKDQESGGQSGADEEYPNEENDKESFRLCYKDSASIGTCKKVEFNLNTKGLNPGNQTEISMVISHNGGFPFSLQLDVTANGFSQAVTAPSLQEVCSQKKLQKYLPSCQGPTITHVINHTMNWMELLVEGESEDLPSLCVQYEKKEFVRE

pLDDT: mean 71.86, std 19.99, range [28.59, 94.88]

Nearest PDB structures (foldseek):
  6hg9-assembly1_B-2  TM=5.507E-01  e=3.917E-07  Homo sapiens
  6hg4-assembly1_B-2  TM=5.906E-01  e=1.722E-06  Homo sapiens
  8zjf-assembly1_B  TM=3.939E-01  e=1.943E-01  Homo sapiens
  3v4v-assembly2_D  TM=4.225E-01  e=9.007E-01  Homo sapiens

Solvent-accessible surface area (backbone atoms only — not comparable to full-atom values): 16022 Å² total; per-residue (Å²): 138,86,84,82,83,88,83,78,86,84,79,77,81,79,84,76,83,64,71,76,59,80,53,84,53,67,100,87,70,46,38,42,50,52,83,59,92,60,76,76,98,55,100,62,68,48,65,48,64,50,38,71,24,54,39,79,56,40,64,44,83,42,72,99,80,75,87,77,63,73,49,50,56,77,42,81,50,63,48,64,44,44,32,34,38,87,94,53,80,46,24,36,22,46,35,40,39,33,34,38,42,53,78,89,77,81,88,76,82,81,89,79,82,94,74,95,70,94,71,76,80,77,83,70,75,82,60,42,30,39,52,41,33,40,26,43,97,88,52,90,54,52,32,34,37,40,37,26,36,76,36,79,90,34,47,43,94,85,41,30,38,56,38,44,32,38,38,40,42,91,82,26,55,64,63,56,40,53,33,43,38,35,39,75,93,46,75,44,82,38,66,32,63,41,65,67,62,48,40,70,35,75,84,52,25,82,57,32,73,91,49,59,71,81,49,74,47,77,47,76,40,81,89,78,73,49,71,49,77,47,69,58,76,96,59,96,67,80,82,88,82,83,89,80,89,80,82,81,80,80,82,78,129

Foldseek 3Di:
DDDDDDDDDDPPPPPQWDDFDWDQPDPDAETEGEDPPRDDPDQDKDKDKDWLFWDRKTKDWDDPPDDDQPWDWPDKDKAWHWYDYVPDAIAIKIKIKTKIADDPDPPPPDDDDDDDDDDDPPPPQPKHKWKKWKDFPVDDIIMMIITTHTRPVRADPRRMIMMMMIIAGDRGDDAQTWMWMDIRPDTDIYTHHHPVRQLVDPVRLVRHPVSDDWDWDKDADPVVGDMDIDTDDDDPDDDDDDDDDDDPDDPDD

Secondary structure (DSSP, 8-state):
--------------------EEE--STTTEEEEE--S----SSPPEEEEE-TTEEEEEEEE--TT-----SEEEEEEEEEEEEEETTS--EEEEEEEEEEE--S-SS--------------------EEEEEEEE-TTS--EEEEEEEEE-GGGPBTTTEEEEEEEEE-TT-BPTT-EEEEEETTEEEEEEPPPHHHHHHSHHHHTT-GGG-PPEEEEEEETTTTEEEEEEES--SSPPPP------------